Protein AF-A0A800DF82-F1 (afdb_monomer)

Sequence (241 aa):
MRGRLEKVRTWREGPALNLSDVDAVVFDVDGVLVCVELSFPLVVVEVVGEYMRRKGARIEGSPMTFEDFLAFKRVGGFNSDWDLSLAAVLFFLAKRGLYGDDLRAWREAPPSLEEFLQEVKEEGGGLEGATKVLRRRLGPDFAKVEREWDREGVIGLFKETYAGRFCERIYGFKGSRNDDGYISREKLLVDLSLLRGLKMPKGVVTGRTRGETEVCFELLGLNGLFPEWAVLTHDDGVRKP

Nearest PDB structures (foldseek):
  2fdr-assembly1_A  TM=5.012E-01  e=3.183E-03  Agrobacterium fabrum str. C58
  5cwf-assembly3_C  TM=2.472E-01  e=9.361E+00  synthetic construct
  8ufh-assembly1_G  TM=1.694E-01  e=7.676E+00  Acinetobacter baylyi ADP1

Secondary structure (DSSP, 8-state):
------------------GGG-S-EEE-TBTTTEE-TTSHHHHHHHHHHHHHHHTT---SS-S--HHHHHHHHHH---SSHHHHHHHHHHHHHHHHHHH-S-HHHHHHSSSPHHHHHHHHHHTTSHHHHHHHHHHHHHGGGHHHHHHH--HHHHHHHHHHHHHGGGHHHHHSS--S--S-TTGGG-EE-S-HHHHHH--S-EEEE-SS-HHHHHHHHHHHT-TTSS-GGGEE-GGGT----

Structure (mmCIF, N/CA/C/O backbone):
data_AF-A0A800DF82-F1
#
_entry.id   AF-A0A800DF82-F1
#
loop_
_atom_site.group_PDB
_atom_site.id
_atom_site.type_symbol
_atom_site.label_atom_id
_atom_site.label_alt_id
_atom_site.label_comp_id
_atom_site.label_asym_id
_atom_site.label_entity_id
_atom_site.label_seq_id
_atom_site.pdbx_PDB_ins_code
_atom_site.Cartn_x
_atom_site.Cartn_y
_atom_site.Cartn_z
_atom_site.occupancy
_atom_site.B_iso_or_equiv
_atom_site.auth_seq_id
_atom_site.auth_comp_id
_atom_site.auth_asym_id
_atom_site.auth_atom_id
_atom_site.pdbx_PDB_model_num
ATOM 1 N N . MET A 1 1 ? -3.027 -26.706 -1.301 1.00 32.31 1 MET A N 1
ATOM 2 C CA . MET A 1 1 ? -2.547 -26.880 0.088 1.00 32.31 1 MET A CA 1
ATOM 3 C C . MET A 1 1 ? -2.601 -25.526 0.780 1.00 32.31 1 MET A C 1
ATOM 5 O O . MET A 1 1 ? -1.892 -24.626 0.361 1.00 32.31 1 MET A O 1
ATOM 9 N N . ARG A 1 2 ? -3.502 -25.334 1.754 1.00 35.03 2 ARG A N 1
ATOM 10 C CA . ARG A 1 2 ? -3.570 -24.094 2.547 1.00 35.03 2 ARG A CA 1
ATOM 11 C C . ARG A 1 2 ? -2.484 -24.164 3.618 1.00 35.03 2 ARG A C 1
ATOM 13 O O . ARG A 1 2 ? -2.670 -24.857 4.615 1.00 35.03 2 ARG A O 1
ATOM 20 N N . GLY A 1 3 ? -1.352 -23.504 3.388 1.00 32.66 3 GLY A N 1
ATOM 21 C CA . GLY A 1 3 ? -0.360 -23.285 4.436 1.00 32.66 3 GLY A CA 1
ATOM 22 C C . GLY A 1 3 ? -0.996 -22.447 5.541 1.00 32.66 3 GLY A C 1
ATOM 23 O O . GLY A 1 3 ? -1.415 -21.318 5.298 1.00 32.66 3 GLY A O 1
ATOM 24 N N . ARG A 1 4 ? -1.130 -23.016 6.742 1.00 35.34 4 ARG A N 1
ATOM 25 C CA . ARG A 1 4 ? -1.374 -22.233 7.955 1.00 35.34 4 ARG A CA 1
ATOM 26 C C . ARG A 1 4 ? -0.136 -21.364 8.149 1.00 35.34 4 ARG A C 1
ATOM 28 O O . ARG A 1 4 ? 0.908 -21.883 8.523 1.00 35.34 4 ARG A O 1
ATOM 35 N N . LEU A 1 5 ? -0.254 -20.072 7.865 1.00 36.62 5 LEU A N 1
ATOM 36 C CA . LEU A 1 5 ? 0.689 -19.082 8.366 1.00 36.62 5 LEU A CA 1
ATOM 37 C C . LEU A 1 5 ? 0.603 -19.141 9.893 1.00 36.62 5 LEU A C 1
ATOM 39 O O . LEU A 1 5 ? -0.438 -18.835 10.481 1.00 36.62 5 LEU A O 1
ATOM 43 N N . GLU A 1 6 ? 1.656 -19.635 10.538 1.00 34.59 6 GLU A N 1
ATOM 44 C CA . GLU A 1 6 ? 1.793 -19.505 11.981 1.00 34.59 6 GLU A CA 1
ATOM 45 C C . GLU A 1 6 ? 1.816 -18.010 12.303 1.00 34.59 6 GLU A C 1
ATOM 47 O O . GLU A 1 6 ? 2.654 -17.268 11.793 1.00 34.59 6 GLU A O 1
ATOM 52 N N . LYS A 1 7 ? 0.852 -17.548 13.111 1.00 37.28 7 LYS A N 1
ATOM 53 C CA . LYS A 1 7 ? 0.855 -16.182 13.642 1.00 37.28 7 LYS A CA 1
ATOM 54 C C . LYS A 1 7 ? 2.180 -15.988 14.372 1.00 37.28 7 LYS A C 1
ATOM 56 O O . LYS A 1 7 ? 2.357 -16.553 15.451 1.00 37.28 7 LYS A O 1
ATOM 61 N N . VAL A 1 8 ? 3.084 -15.195 13.802 1.00 37.56 8 VAL A N 1
ATOM 62 C CA . VAL A 1 8 ? 4.270 -14.722 14.512 1.00 37.56 8 VAL A CA 1
ATOM 63 C C . VAL A 1 8 ? 3.759 -13.870 15.666 1.00 37.56 8 VAL A C 1
ATOM 65 O O . VAL A 1 8 ? 3.298 -12.746 15.498 1.00 37.56 8 VAL A O 1
ATOM 68 N N . ARG A 1 9 ? 3.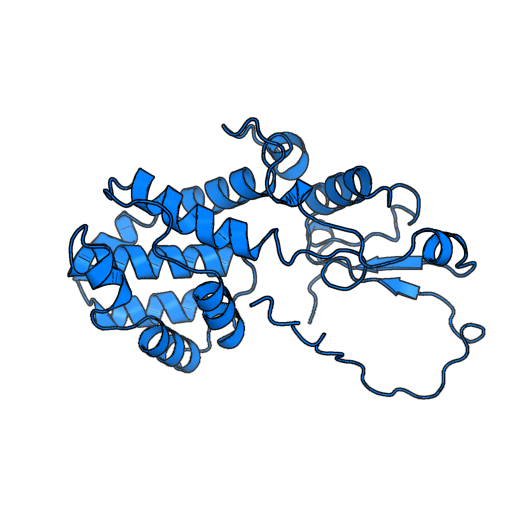744 -14.471 16.849 1.00 40.66 9 ARG A N 1
ATOM 69 C CA . ARG A 1 9 ? 3.352 -13.827 18.091 1.00 40.66 9 ARG A CA 1
ATOM 70 C C . ARG A 1 9 ? 4.560 -13.061 18.616 1.00 40.66 9 ARG A C 1
ATOM 72 O O . ARG A 1 9 ? 5.388 -13.626 19.320 1.00 40.66 9 ARG A O 1
ATOM 79 N N . THR A 1 10 ? 4.691 -11.790 18.250 1.00 40.44 10 THR A N 1
ATOM 80 C CA . THR A 1 10 ? 5.702 -10.904 18.837 1.00 40.44 10 THR A CA 1
ATOM 81 C C . THR A 1 10 ? 5.157 -10.297 20.127 1.00 40.44 10 THR A C 1
ATOM 83 O O . THR A 1 10 ? 4.733 -9.145 20.147 1.00 40.44 10 THR A O 1
ATOM 86 N N . TRP A 1 11 ? 5.143 -11.061 21.215 1.00 52.47 11 TRP A N 1
ATOM 87 C CA . TRP A 1 11 ? 5.033 -10.475 22.552 1.00 52.47 11 TRP A CA 1
ATOM 88 C C . TRP A 1 11 ? 6.389 -10.580 23.236 1.00 52.47 11 TRP A C 1
ATOM 90 O O . TRP A 1 11 ? 7.024 -11.632 23.205 1.00 52.47 11 TRP A O 1
ATOM 100 N N . ARG A 1 12 ? 6.832 -9.491 23.864 1.00 51.31 12 ARG A N 1
ATOM 101 C CA . ARG A 1 12 ? 7.834 -9.586 24.924 1.00 51.31 12 ARG A CA 1
ATOM 102 C C . ARG A 1 12 ? 7.080 -9.931 26.199 1.00 51.31 12 ARG A C 1
ATOM 104 O O . ARG A 1 12 ? 6.101 -9.256 26.511 1.00 51.31 12 ARG A O 1
ATOM 111 N N . GLU A 1 13 ? 7.514 -10.962 26.915 1.00 59.03 13 GLU A N 1
ATOM 112 C CA . GLU A 1 13 ? 7.052 -11.168 28.286 1.00 59.03 13 GLU A CA 1
ATOM 113 C C . GLU A 1 13 ? 7.495 -9.961 29.118 1.00 59.03 13 GLU A C 1
ATOM 115 O O . GLU A 1 13 ? 8.680 -9.751 29.378 1.00 59.03 13 GLU A O 1
ATOM 120 N N . GLY A 1 14 ? 6.528 -9.104 29.438 1.00 63.75 14 GLY A N 1
ATOM 121 C CA . GLY A 1 14 ? 6.664 -8.080 30.460 1.00 63.75 14 GLY A CA 1
ATOM 122 C C . GLY A 1 14 ? 6.364 -8.661 31.843 1.00 63.75 14 GLY A C 1
ATOM 123 O O . GLY A 1 14 ? 5.983 -9.830 31.955 1.00 63.75 14 GLY A O 1
ATOM 124 N N . PRO A 1 15 ? 6.505 -7.861 32.912 1.00 68.31 15 PRO A N 1
ATOM 125 C CA . PRO A 1 15 ? 6.028 -8.266 34.227 1.00 68.31 15 PRO A CA 1
ATOM 126 C C . PRO A 1 15 ? 4.543 -8.639 34.152 1.00 68.31 15 PRO A C 1
ATOM 128 O O . PRO A 1 15 ? 3.791 -8.067 33.359 1.00 68.31 15 PRO A O 1
ATOM 131 N N . ALA A 1 16 ? 4.119 -9.596 34.980 1.00 71.56 16 ALA A N 1
ATOM 132 C CA . ALA A 1 16 ? 2.706 -9.919 35.121 1.00 71.56 16 ALA A CA 1
ATOM 133 C C . ALA A 1 16 ? 1.951 -8.654 35.561 1.00 71.56 16 ALA A C 1
ATOM 135 O O . ALA A 1 16 ? 2.104 -8.195 36.690 1.00 71.56 16 ALA A O 1
ATOM 136 N N . LEU A 1 17 ? 1.182 -8.075 34.641 1.00 69.38 17 LEU A N 1
ATOM 137 C CA . LEU A 1 17 ? 0.335 -6.913 34.879 1.00 69.38 17 LEU A CA 1
ATOM 138 C C . LEU A 1 17 ? -1.087 -7.402 35.125 1.00 69.38 17 LEU A C 1
ATOM 140 O O . LEU A 1 17 ? -1.659 -8.096 34.280 1.00 69.38 17 LEU A O 1
ATOM 144 N N . ASN A 1 18 ? -1.679 -7.020 36.255 1.00 78.75 18 ASN A N 1
ATOM 145 C CA . ASN A 1 18 ? -3.125 -7.117 36.384 1.00 78.75 18 ASN A CA 1
ATOM 146 C C . ASN A 1 18 ? -3.745 -5.942 35.632 1.00 78.75 18 ASN A C 1
ATOM 148 O O . ASN A 1 18 ? -3.278 -4.812 35.733 1.00 78.75 18 ASN A O 1
ATOM 152 N N . LEU A 1 19 ? -4.845 -6.181 34.917 1.00 76.19 19 LEU A N 1
ATOM 153 C CA . LEU A 1 19 ? -5.590 -5.100 34.257 1.00 76.19 19 LEU A CA 1
ATOM 154 C C . LEU A 1 19 ? -6.121 -4.049 35.246 1.00 76.19 19 LEU A C 1
ATOM 156 O O . LEU A 1 19 ? -6.444 -2.944 34.827 1.00 76.19 19 LEU A O 1
ATOM 160 N N . SER A 1 20 ? -6.220 -4.383 36.538 1.00 80.88 20 SER A N 1
ATOM 161 C CA . SER A 1 20 ? -6.541 -3.431 37.608 1.00 80.88 20 SER A CA 1
ATOM 162 C C . SER A 1 20 ? -5.466 -2.370 37.822 1.00 80.88 20 SER A C 1
ATOM 164 O O . SER A 1 20 ? -5.779 -1.311 38.352 1.00 80.88 20 SER A O 1
ATOM 166 N N . ASP A 1 21 ? -4.228 -2.654 37.417 1.00 85.56 21 ASP A N 1
ATOM 167 C CA . ASP A 1 21 ? -3.057 -1.805 37.648 1.00 85.56 21 ASP A CA 1
ATOM 168 C C . ASP A 1 21 ? -2.764 -0.913 36.425 1.00 85.56 21 ASP A C 1
ATOM 170 O O . ASP A 1 21 ? -1.727 -0.259 36.352 1.00 85.56 21 ASP A O 1
ATOM 174 N N . VAL A 1 22 ? -3.660 -0.923 35.431 1.00 88.56 22 VAL A N 1
ATOM 175 C CA . VAL A 1 22 ? -3.519 -0.219 34.155 1.00 88.56 22 VAL A CA 1
ATOM 176 C C . VAL A 1 22 ? -4.518 0.932 34.088 1.00 88.56 22 VAL A C 1
ATOM 178 O O . VAL A 1 22 ? -5.729 0.711 34.048 1.00 88.56 22 VAL A O 1
ATOM 181 N N . ASP A 1 23 ? -4.008 2.160 33.998 1.00 92.06 23 ASP A N 1
ATOM 182 C CA . ASP A 1 23 ? -4.839 3.367 33.908 1.00 92.06 23 ASP A CA 1
ATOM 183 C C . ASP A 1 23 ? -5.550 3.506 32.554 1.00 92.06 23 ASP A C 1
ATOM 185 O O . ASP A 1 23 ? -6.656 4.040 32.477 1.00 92.06 23 ASP A O 1
ATOM 189 N N . ALA A 1 24 ? -4.919 3.046 31.470 1.00 92.19 24 ALA A N 1
ATOM 190 C CA . ALA A 1 24 ? -5.460 3.142 30.119 1.00 92.19 24 ALA A CA 1
ATOM 191 C C . ALA A 1 24 ? -4.873 2.085 29.176 1.00 92.19 24 ALA A C 1
ATOM 193 O O . ALA A 1 24 ? -3.741 1.634 29.347 1.00 92.19 24 ALA A O 1
ATOM 194 N N . VAL A 1 25 ? -5.629 1.735 28.133 1.00 92.62 25 VAL A N 1
ATOM 195 C CA . VAL A 1 25 ? -5.173 0.828 27.069 1.00 92.62 25 VAL A CA 1
ATOM 196 C C . VAL A 1 25 ? -5.155 1.567 25.735 1.00 92.62 25 VAL A C 1
ATOM 198 O O . VAL A 1 25 ? -6.167 2.113 25.299 1.00 92.62 25 VAL A O 1
ATOM 201 N N . VAL A 1 26 ? -4.009 1.561 25.061 1.00 94.12 26 VAL A N 1
ATOM 202 C CA . VAL A 1 26 ? -3.851 2.168 23.735 1.00 94.12 26 VAL A CA 1
ATOM 203 C C . VAL A 1 26 ? -3.643 1.068 22.706 1.00 94.12 26 VAL A C 1
ATOM 205 O O . VAL A 1 26 ? -2.789 0.200 22.882 1.00 94.12 26 VAL A O 1
ATOM 208 N N . PHE A 1 27 ? -4.433 1.104 21.639 1.00 94.69 27 PHE A N 1
ATOM 209 C CA . PHE A 1 27 ? -4.391 0.118 20.570 1.00 94.69 27 PHE A CA 1
ATOM 210 C C . PHE A 1 27 ? -3.715 0.685 19.326 1.00 94.69 27 PHE A C 1
ATOM 212 O O . PHE A 1 27 ? -3.951 1.829 18.939 1.00 94.69 27 PHE A O 1
ATOM 219 N N . ASP A 1 28 ? -2.933 -0.152 18.653 1.00 94.44 28 ASP A N 1
ATOM 220 C CA . ASP A 1 28 ? -2.715 0.029 17.222 1.00 94.44 28 ASP A CA 1
ATOM 221 C C . ASP A 1 28 ? -3.953 -0.458 16.443 1.00 94.44 28 ASP A C 1
ATOM 223 O O . ASP A 1 28 ? -4.736 -1.261 16.947 1.00 94.44 28 ASP A O 1
ATOM 227 N N . VAL A 1 29 ? -4.141 -0.001 15.208 1.00 93.69 29 VAL A N 1
ATOM 228 C CA . VAL A 1 29 ? -5.174 -0.494 14.292 1.00 93.69 29 VAL A CA 1
ATOM 229 C C . VAL A 1 29 ? -4.665 -1.715 13.535 1.00 93.69 29 VAL A C 1
ATOM 231 O O . VAL A 1 29 ? -5.198 -2.812 13.708 1.00 93.69 29 VAL A O 1
ATOM 234 N N . ASP A 1 30 ? -3.625 -1.552 12.722 1.00 91.75 30 ASP A N 1
ATOM 235 C CA . ASP A 1 30 ? -3.201 -2.571 11.762 1.00 91.75 30 ASP A CA 1
ATOM 236 C C . ASP A 1 30 ? -2.442 -3.709 12.450 1.00 91.75 30 ASP A C 1
ATOM 238 O O . ASP A 1 30 ? -1.465 -3.496 13.158 1.00 91.75 30 ASP A O 1
ATOM 242 N N . GLY A 1 31 ? -2.907 -4.945 12.267 1.00 89.56 31 GLY A N 1
ATOM 243 C CA . GLY A 1 31 ? -2.342 -6.131 12.917 1.00 89.56 31 GLY A CA 1
ATOM 244 C C . GLY A 1 31 ? -2.745 -6.311 14.387 1.00 89.56 31 GLY A C 1
ATOM 245 O O . GLY A 1 31 ? -2.452 -7.361 14.961 1.00 89.56 31 GLY A O 1
ATOM 246 N N . VAL A 1 32 ? -3.460 -5.345 14.978 1.00 93.94 32 VAL A N 1
ATOM 247 C CA . VAL A 1 32 ? -3.976 -5.411 16.357 1.00 93.94 32 VAL A CA 1
ATOM 248 C C . VAL A 1 32 ? -5.502 -5.433 16.369 1.00 93.94 32 VAL A C 1
ATOM 250 O O . VAL A 1 32 ? -6.083 -6.466 16.693 1.00 93.94 32 VAL A O 1
ATOM 253 N N . LEU A 1 33 ? -6.166 -4.336 15.988 1.00 95.31 33 LEU A N 1
ATOM 254 C CA . LEU A 1 33 ? -7.630 -4.282 15.879 1.00 95.31 33 LEU A CA 1
A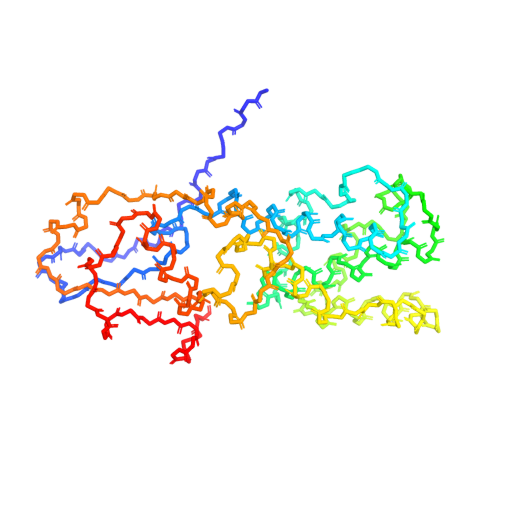TOM 255 C C . LEU A 1 33 ? -8.122 -4.853 14.544 1.00 95.31 33 LEU A C 1
ATOM 257 O O . LEU A 1 33 ? -9.172 -5.499 14.492 1.00 95.31 33 LEU A O 1
ATOM 261 N N . VAL A 1 34 ? -7.358 -4.628 13.474 1.00 96.12 34 VAL A N 1
ATOM 262 C CA . VAL A 1 34 ? -7.764 -4.851 12.086 1.00 96.12 34 VAL A CA 1
ATOM 263 C C . VAL A 1 34 ? -6.727 -5.688 11.343 1.00 96.12 34 VAL A C 1
ATOM 265 O O . VAL A 1 34 ? -5.530 -5.416 11.358 1.00 96.12 34 VAL A O 1
ATOM 268 N N . CYS A 1 35 ? -7.199 -6.725 10.660 1.00 94.69 35 CYS A N 1
ATOM 269 C CA . CYS A 1 35 ? -6.426 -7.534 9.736 1.00 94.69 35 CYS A CA 1
ATOM 270 C C . CYS A 1 35 ? -6.404 -6.863 8.364 1.00 94.69 35 CYS A C 1
ATOM 272 O O . CYS A 1 35 ? -7.454 -6.689 7.741 1.00 94.69 35 CYS A O 1
ATOM 274 N N . VAL A 1 36 ? -5.198 -6.559 7.883 1.00 93.19 36 VAL A N 1
ATOM 275 C CA . VAL A 1 36 ? -4.948 -5.898 6.591 1.00 93.19 36 VAL A CA 1
ATOM 276 C C . VAL A 1 36 ? -4.246 -6.799 5.569 1.00 93.19 36 VAL A C 1
ATOM 278 O O . VAL A 1 36 ? -3.853 -6.335 4.503 1.00 93.19 36 VAL A O 1
ATOM 281 N N . GLU A 1 37 ? -4.101 -8.098 5.858 1.00 89.75 37 GLU A N 1
ATOM 282 C CA . GLU A 1 37 ? -3.350 -9.054 5.021 1.00 89.75 37 GLU A CA 1
ATOM 283 C C . GLU A 1 37 ? -3.862 -9.129 3.573 1.00 89.75 37 GLU A C 1
ATOM 285 O O . GLU A 1 37 ? -3.084 -9.334 2.645 1.00 89.75 37 GLU A O 1
ATOM 290 N N . LEU A 1 38 ? -5.170 -8.935 3.372 1.00 90.31 38 LEU A N 1
ATOM 291 C CA . LEU A 1 38 ? -5.822 -8.941 2.057 1.00 90.31 38 LEU A CA 1
ATOM 292 C C . LEU A 1 38 ? -6.177 -7.530 1.558 1.00 90.31 38 LEU A C 1
ATOM 294 O O . LEU A 1 38 ? -7.037 -7.394 0.687 1.00 90.31 38 LEU A O 1
ATOM 298 N N . SER A 1 39 ? -5.536 -6.501 2.121 1.00 94.00 39 SER A N 1
ATOM 299 C CA . SER A 1 39 ? -5.707 -5.090 1.766 1.00 94.00 39 SER A CA 1
ATOM 300 C C . SER A 1 39 ? -4.414 -4.546 1.144 1.00 94.00 39 SER A C 1
ATOM 302 O O . SER A 1 39 ? -4.115 -4.888 -0.002 1.00 94.00 39 SER A O 1
ATOM 304 N N . PHE A 1 40 ? -3.603 -3.783 1.888 1.00 91.62 40 PHE A N 1
ATOM 305 C CA . PHE A 1 40 ? -2.394 -3.110 1.390 1.00 91.62 40 PHE A CA 1
ATOM 306 C C . PHE A 1 40 ? -1.471 -3.958 0.497 1.00 91.62 40 PHE A C 1
ATOM 308 O O . PHE A 1 40 ? -1.112 -3.467 -0.574 1.00 91.62 40 PHE A O 1
ATOM 315 N N . PRO A 1 41 ? -1.121 -5.220 0.830 1.00 93.88 41 PRO A N 1
ATOM 316 C CA . PRO A 1 41 ? -0.245 -6.017 -0.033 1.00 93.88 41 PRO A CA 1
ATOM 317 C C . PRO A 1 41 ? -0.806 -6.195 -1.447 1.00 93.88 41 PRO A C 1
ATOM 319 O O . PRO A 1 41 ? -0.082 -6.110 -2.437 1.00 93.88 41 PRO A O 1
ATOM 322 N N . LEU A 1 42 ? -2.118 -6.414 -1.547 1.00 96.62 42 LEU A N 1
ATOM 323 C CA . LEU A 1 42 ? -2.791 -6.616 -2.823 1.00 96.62 42 LEU A CA 1
ATOM 324 C C . LEU A 1 42 ? -3.008 -5.298 -3.570 1.00 96.62 42 LEU A C 1
ATOM 326 O O . LEU A 1 42 ? -2.962 -5.302 -4.798 1.00 96.62 42 LEU A O 1
ATOM 330 N N . VAL A 1 43 ? -3.161 -4.177 -2.854 1.00 97.69 43 VAL A N 1
ATOM 331 C CA . VAL A 1 43 ? -3.147 -2.841 -3.468 1.00 97.69 43 VAL A CA 1
ATOM 332 C C . VAL A 1 43 ? -1.830 -2.615 -4.193 1.00 97.69 43 VAL A C 1
ATOM 334 O O . VAL A 1 43 ? -1.855 -2.274 -5.368 1.00 97.69 43 VAL A O 1
ATOM 337 N N . VAL A 1 44 ? -0.685 -2.850 -3.542 1.00 97.62 44 VAL A N 1
ATOM 338 C CA . VAL A 1 44 ? 0.633 -2.675 -4.176 1.00 97.62 44 VAL A CA 1
ATOM 339 C C . VAL A 1 44 ? 0.745 -3.534 -5.437 1.00 97.62 44 VAL A C 1
ATOM 341 O O . VAL A 1 44 ? 1.120 -3.038 -6.499 1.00 97.62 44 VAL A O 1
ATOM 344 N N . VAL A 1 45 ? 0.385 -4.817 -5.335 1.00 97.94 45 VAL A N 1
ATOM 345 C CA . VAL A 1 45 ? 0.432 -5.751 -6.466 1.00 97.94 45 VAL A CA 1
ATOM 346 C C . VAL A 1 45 ? -0.437 -5.255 -7.624 1.00 97.94 45 VAL A C 1
ATOM 348 O O . VAL A 1 45 ? 0.023 -5.234 -8.767 1.00 97.94 45 VAL A O 1
ATOM 351 N N . GLU A 1 46 ? -1.669 -4.823 -7.354 1.00 97.75 46 GLU A N 1
ATOM 352 C CA . GLU A 1 46 ? -2.580 -4.312 -8.383 1.00 97.75 46 GLU A CA 1
ATOM 353 C C . GLU A 1 46 ? -2.082 -2.995 -8.989 1.00 97.75 46 GLU A C 1
ATOM 355 O O . GLU A 1 46 ? -2.078 -2.859 -10.212 1.00 97.75 46 GLU A O 1
ATOM 360 N N . VAL A 1 47 ? -1.586 -2.072 -8.159 1.00 98.19 47 VAL A N 1
ATOM 361 C CA . VAL A 1 47 ? -1.016 -0.782 -8.574 1.00 98.19 47 VAL A CA 1
ATOM 362 C C . VAL A 1 47 ? 0.134 -0.985 -9.547 1.00 98.19 47 VAL A C 1
ATOM 364 O O . VAL A 1 47 ? 0.158 -0.330 -10.585 1.00 98.19 47 VAL A O 1
ATOM 367 N N . VAL A 1 48 ? 1.060 -1.908 -9.269 1.00 98.19 48 VAL A N 1
ATOM 368 C 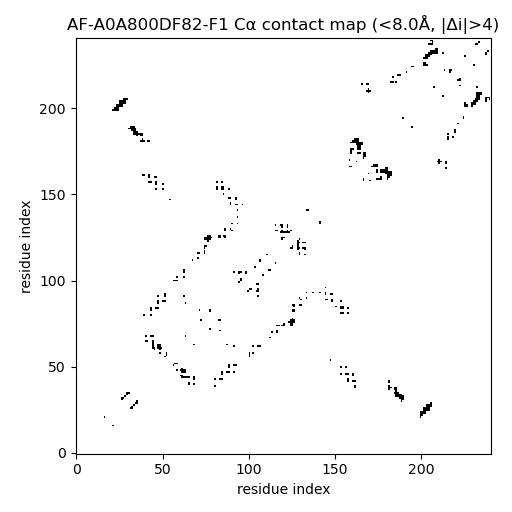CA . VAL A 1 48 ? 2.172 -2.190 -10.186 1.00 98.19 48 VAL A CA 1
ATOM 369 C C . VAL A 1 48 ? 1.648 -2.680 -11.535 1.00 98.19 48 VAL A C 1
ATOM 371 O O . VAL A 1 48 ? 2.021 -2.134 -12.571 1.00 98.19 48 VAL A O 1
ATOM 374 N N . GLY A 1 49 ? 0.752 -3.669 -11.549 1.00 97.31 49 GLY A N 1
ATOM 375 C CA . GLY A 1 49 ? 0.199 -4.200 -12.799 1.00 97.31 49 GLY A CA 1
ATOM 376 C C . GLY A 1 49 ? -0.570 -3.148 -13.603 1.00 97.31 49 GLY A C 1
ATOM 377 O O . GLY A 1 49 ? -0.356 -2.989 -14.806 1.00 97.31 49 GLY A O 1
ATOM 378 N N . GLU A 1 50 ? -1.445 -2.395 -12.937 1.00 97.25 50 GLU A N 1
ATOM 379 C CA . GLU A 1 50 ? -2.242 -1.322 -13.537 1.00 97.25 50 GLU A CA 1
ATOM 380 C C . GLU A 1 50 ? -1.370 -0.186 -14.063 1.00 97.25 50 GLU A C 1
ATOM 382 O O . GLU A 1 50 ? -1.564 0.257 -15.195 1.00 97.25 50 GLU A O 1
ATOM 387 N N . TYR A 1 51 ? -0.359 0.237 -13.308 1.00 98.06 51 TYR A N 1
ATOM 388 C CA . TYR A 1 51 ? 0.552 1.283 -13.748 1.00 98.06 51 TYR A CA 1
ATOM 389 C C . TYR A 1 51 ? 1.326 0.874 -15.004 1.00 98.06 51 TYR A C 1
ATOM 391 O O . TYR A 1 51 ? 1.379 1.637 -15.971 1.00 98.06 51 TYR A O 1
ATOM 399 N N . MET A 1 52 ? 1.870 -0.348 -15.040 1.00 97.44 52 MET A N 1
ATOM 400 C CA . MET A 1 52 ? 2.587 -0.847 -16.219 1.00 97.44 52 MET A CA 1
ATOM 401 C C . MET A 1 52 ? 1.674 -0.879 -17.453 1.00 97.44 52 MET A C 1
ATOM 403 O O . MET A 1 52 ? 2.078 -0.440 -18.533 1.00 97.44 52 MET A O 1
ATOM 407 N N . ARG A 1 53 ? 0.413 -1.305 -17.294 1.00 96.12 53 ARG A N 1
ATOM 408 C CA . ARG A 1 53 ? -0.591 -1.275 -18.372 1.00 96.12 53 ARG A CA 1
ATOM 409 C C . ARG A 1 53 ? -0.922 0.150 -18.826 1.00 96.12 53 ARG A C 1
ATOM 411 O O . ARG A 1 53 ? -0.983 0.391 -20.029 1.00 96.12 53 ARG A O 1
ATOM 418 N N . ARG A 1 54 ? -1.044 1.119 -17.909 1.00 95.94 54 ARG A N 1
ATOM 419 C CA . ARG A 1 54 ? -1.223 2.549 -18.249 1.00 95.94 54 ARG A CA 1
ATOM 420 C C . ARG A 1 54 ? -0.035 3.131 -19.017 1.00 95.94 54 ARG A C 1
ATOM 422 O O . ARG A 1 54 ? -0.218 4.045 -19.814 1.00 95.94 54 ARG A O 1
ATOM 429 N N . LYS A 1 55 ? 1.170 2.581 -18.836 1.00 95.06 55 LYS A N 1
ATOM 430 C CA . LYS A 1 55 ? 2.360 2.912 -19.641 1.00 95.06 55 LYS A CA 1
ATOM 431 C C . LYS A 1 55 ? 2.442 2.123 -20.957 1.00 95.06 55 LYS A C 1
ATOM 433 O O . LYS A 1 55 ? 3.415 2.257 -21.698 1.00 95.06 55 LYS A O 1
ATOM 438 N N . GLY A 1 56 ? 1.421 1.333 -21.282 1.00 93.69 56 GLY A N 1
ATOM 439 C CA . GLY A 1 56 ? 1.278 0.622 -22.551 1.00 93.69 56 GLY A CA 1
ATOM 440 C C . GLY A 1 56 ? 1.806 -0.812 -22.553 1.00 93.69 56 GLY A C 1
ATOM 441 O O . GLY A 1 56 ? 1.845 -1.416 -23.622 1.00 93.69 56 GLY A O 1
ATOM 442 N N . ALA A 1 57 ? 2.209 -1.361 -21.402 1.00 92.94 57 ALA A N 1
ATOM 443 C CA . ALA A 1 57 ? 2.661 -2.746 -21.334 1.00 92.94 57 ALA A CA 1
ATOM 444 C C . ALA A 1 57 ? 1.512 -3.721 -21.628 1.00 92.94 57 ALA A C 1
ATOM 446 O O . ALA A 1 57 ? 0.429 -3.627 -21.044 1.00 92.94 57 ALA A O 1
ATOM 447 N N . ARG A 1 58 ? 1.765 -4.696 -22.503 1.00 89.94 58 ARG A N 1
ATOM 448 C CA . ARG A 1 58 ? 0.798 -5.737 -22.885 1.00 89.94 58 ARG A CA 1
ATOM 449 C C . ARG A 1 58 ? 0.951 -6.977 -22.009 1.00 89.94 58 ARG A C 1
ATOM 451 O O . ARG A 1 58 ? 1.405 -8.018 -22.470 1.00 89.94 58 ARG A O 1
ATOM 458 N N . ILE A 1 59 ? 0.594 -6.842 -20.738 1.00 89.06 59 ILE A N 1
ATOM 459 C CA . ILE A 1 59 ? 0.694 -7.919 -19.748 1.00 89.06 59 ILE A CA 1
ATOM 460 C C . ILE A 1 59 ? -0.680 -8.310 -19.207 1.00 89.06 59 ILE A C 1
ATOM 462 O O . ILE A 1 59 ? -1.566 -7.466 -19.058 1.00 89.06 59 ILE A O 1
ATOM 466 N N . GLU A 1 60 ? -0.832 -9.586 -18.866 1.00 85.75 60 GLU A N 1
ATOM 467 C CA . GLU A 1 60 ? -1.958 -10.070 -18.071 1.00 85.75 60 GLU A CA 1
ATOM 468 C C . GLU A 1 60 ? -1.582 -10.057 -16.584 1.00 85.75 60 GLU A C 1
ATOM 470 O O . GLU A 1 60 ? -0.538 -10.573 -16.182 1.00 85.75 60 GLU A O 1
ATOM 475 N N . GLY A 1 61 ? -2.438 -9.461 -15.752 1.00 87.12 61 GLY A N 1
ATOM 476 C CA . GLY A 1 61 ? -2.220 -9.376 -14.308 1.00 87.12 61 GLY A CA 1
ATOM 477 C C . GLY A 1 61 ? -1.124 -8.385 -13.902 1.00 87.12 61 GLY A C 1
ATOM 478 O O . GLY A 1 61 ? -1.018 -7.291 -14.460 1.00 87.12 61 GLY A O 1
ATOM 479 N N . SER A 1 62 ? -0.353 -8.753 -12.876 1.00 93.94 62 SER A N 1
ATOM 480 C CA . SER A 1 62 ? 0.733 -7.943 -12.319 1.00 93.94 62 SER A CA 1
ATOM 481 C C . SER A 1 62 ? 2.075 -8.664 -12.441 1.00 93.94 62 SER A C 1
ATOM 483 O O . SER A 1 62 ? 2.138 -9.882 -12.225 1.00 93.94 62 SER A O 1
ATOM 485 N N . PRO A 1 63 ? 3.166 -7.947 -12.768 1.00 94.88 63 PRO A N 1
ATOM 486 C CA . PRO A 1 63 ? 4.491 -8.544 -12.761 1.00 94.88 63 PRO A CA 1
ATOM 487 C C . PRO A 1 63 ? 4.986 -8.828 -11.341 1.00 94.88 63 PRO A C 1
ATOM 489 O O . PRO A 1 63 ? 5.784 -9.747 -11.177 1.00 94.88 63 PRO A O 1
ATOM 492 N N . MET A 1 64 ? 4.446 -8.111 -10.351 1.00 94.75 64 MET A N 1
ATOM 493 C CA . MET A 1 64 ? 4.709 -8.283 -8.928 1.00 94.75 64 MET A CA 1
ATOM 494 C C . MET A 1 64 ? 3.778 -9.333 -8.314 1.00 94.75 64 MET A C 1
ATOM 496 O O . MET A 1 64 ? 2.592 -9.381 -8.646 1.00 94.75 64 MET A O 1
ATOM 500 N N . THR A 1 65 ? 4.288 -10.136 -7.383 1.00 95.12 65 THR A N 1
ATOM 501 C CA . THR A 1 65 ? 3.488 -11.068 -6.574 1.00 95.12 65 THR A CA 1
ATOM 502 C C . THR A 1 65 ? 3.372 -10.630 -5.111 1.00 95.12 65 THR A C 1
ATOM 504 O O . THR A 1 65 ? 3.965 -9.645 -4.666 1.00 95.12 65 THR A O 1
ATOM 507 N N . PHE A 1 66 ? 2.588 -11.375 -4.328 1.00 94.25 66 PHE A N 1
ATOM 508 C CA . PHE A 1 66 ? 2.509 -11.173 -2.882 1.00 94.25 66 PHE A CA 1
ATOM 509 C C . PHE A 1 66 ? 3.845 -11.498 -2.189 1.00 94.25 66 PHE A C 1
ATOM 511 O O . PHE A 1 66 ? 4.252 -10.811 -1.255 1.00 94.25 66 PHE A O 1
ATOM 518 N N . GLU A 1 67 ? 4.563 -12.518 -2.657 1.00 95.00 67 GLU A N 1
ATOM 519 C CA . GLU A 1 67 ? 5.893 -12.876 -2.159 1.00 95.00 67 GLU A CA 1
ATOM 520 C C . GLU A 1 67 ? 6.914 -11.764 -2.419 1.00 95.00 67 GLU A C 1
ATOM 522 O O . GLU A 1 67 ? 7.728 -11.473 -1.538 1.00 95.00 67 GLU A O 1
ATOM 527 N N . ASP A 1 68 ? 6.823 -11.101 -3.575 1.00 95.81 68 ASP A N 1
ATOM 528 C CA . ASP A 1 68 ? 7.641 -9.931 -3.899 1.00 95.81 68 ASP A CA 1
ATOM 529 C C . ASP A 1 68 ? 7.370 -8.791 -2.911 1.00 95.81 68 ASP A C 1
ATOM 531 O O . ASP A 1 68 ? 8.307 -8.215 -2.358 1.00 95.81 68 ASP A O 1
ATOM 535 N N . PHE A 1 69 ? 6.097 -8.504 -2.608 1.00 95.81 69 PHE A N 1
ATOM 536 C CA . PHE A 1 69 ? 5.730 -7.521 -1.580 1.00 95.81 69 PHE A CA 1
ATOM 537 C C . PHE A 1 69 ? 6.379 -7.842 -0.226 1.00 95.81 69 PHE A C 1
ATOM 539 O O . PHE A 1 69 ? 6.980 -6.967 0.406 1.00 95.81 69 PHE A O 1
ATOM 546 N N . LEU A 1 70 ? 6.315 -9.103 0.210 1.00 94.62 70 LEU A N 1
ATOM 547 C CA . LEU A 1 70 ? 6.972 -9.527 1.446 1.00 94.62 70 LEU A CA 1
ATOM 548 C C . LEU A 1 70 ? 8.496 -9.363 1.370 1.00 94.62 70 LEU A C 1
ATOM 550 O O . LEU A 1 70 ? 9.119 -9.021 2.375 1.00 94.62 70 LEU A O 1
ATOM 554 N N . ALA A 1 71 ? 9.107 -9.578 0.203 1.00 96.12 71 ALA A N 1
ATOM 555 C CA . ALA A 1 71 ? 10.535 -9.358 0.004 1.00 96.12 71 ALA A CA 1
ATOM 556 C C . ALA A 1 71 ? 10.916 -7.880 0.187 1.00 96.12 71 ALA A C 1
ATOM 558 O O . ALA A 1 71 ? 11.856 -7.594 0.929 1.00 96.12 71 ALA A O 1
ATOM 559 N N . PHE A 1 72 ? 10.144 -6.944 -0.378 1.00 96.19 72 PHE A N 1
ATOM 560 C CA . PHE A 1 72 ? 10.325 -5.508 -0.128 1.00 96.19 72 PHE A CA 1
ATOM 561 C C . PHE A 1 72 ? 10.214 -5.170 1.368 1.00 96.19 72 PHE A C 1
ATOM 563 O O . PHE A 1 72 ? 11.068 -4.469 1.914 1.00 96.19 72 PHE A O 1
ATOM 570 N N . LYS A 1 73 ? 9.206 -5.713 2.066 1.00 93.25 73 LYS A N 1
ATOM 571 C CA . LYS A 1 73 ? 9.038 -5.499 3.515 1.00 93.25 73 LYS A CA 1
ATOM 572 C C . LYS A 1 73 ? 10.222 -6.018 4.337 1.00 93.25 73 LYS A C 1
ATOM 574 O O . LYS A 1 73 ? 10.581 -5.383 5.323 1.00 93.25 73 LYS A O 1
ATOM 579 N N . ARG A 1 74 ? 10.855 -7.128 3.931 1.00 94.25 74 ARG A N 1
ATOM 580 C CA . ARG A 1 74 ? 12.043 -7.683 4.612 1.00 94.25 74 ARG A CA 1
ATOM 581 C C . ARG A 1 74 ? 13.291 -6.811 4.479 1.00 94.25 74 ARG A C 1
ATOM 583 O O . ARG A 1 74 ? 14.130 -6.847 5.375 1.00 94.25 74 ARG A O 1
ATOM 590 N N . VAL A 1 75 ? 13.433 -6.059 3.386 1.00 93.19 75 VAL A N 1
ATOM 591 C CA . VAL A 1 75 ? 14.542 -5.101 3.225 1.00 93.19 75 VAL A CA 1
ATOM 592 C C . VAL A 1 75 ? 14.408 -3.940 4.209 1.00 93.19 75 VAL A C 1
ATOM 594 O O . VAL A 1 75 ? 15.408 -3.506 4.777 1.00 93.19 75 VAL A O 1
ATOM 597 N N . GLY A 1 76 ? 13.178 -3.481 4.451 1.00 88.38 76 GLY A N 1
ATOM 598 C CA . GLY A 1 76 ? 12.907 -2.337 5.318 1.00 88.38 76 GLY A CA 1
ATOM 599 C C . GLY A 1 76 ? 13.287 -0.994 4.679 1.00 88.38 76 GLY A C 1
ATOM 600 O O . GLY A 1 76 ? 13.621 -0.908 3.497 1.00 88.38 76 GLY A O 1
ATOM 601 N N . GLY A 1 77 ? 13.168 0.085 5.454 1.00 90.75 77 GLY A N 1
ATOM 602 C CA . GLY A 1 77 ? 13.449 1.458 5.003 1.00 90.75 77 GLY A CA 1
ATOM 603 C C . GLY A 1 77 ? 12.344 2.108 4.156 1.00 90.75 77 GLY A C 1
ATOM 604 O O . GLY A 1 77 ? 12.460 3.273 3.788 1.00 90.75 77 GLY A O 1
ATOM 605 N N . PHE A 1 78 ? 11.262 1.389 3.847 1.00 90.25 78 PHE A N 1
ATOM 606 C CA . PHE A 1 78 ? 10.063 1.961 3.227 1.00 90.25 78 PHE A CA 1
ATOM 607 C C . PHE A 1 78 ? 9.168 2.548 4.319 1.00 90.25 78 PHE A C 1
ATOM 609 O O . PHE A 1 78 ? 8.603 1.792 5.110 1.00 90.25 78 PHE A O 1
ATOM 616 N N . ASN A 1 79 ? 9.030 3.878 4.363 1.00 83.38 79 ASN A N 1
ATOM 617 C CA . ASN A 1 79 ? 8.250 4.547 5.412 1.00 83.38 79 ASN A CA 1
ATOM 618 C C . ASN A 1 79 ? 6.745 4.298 5.262 1.00 83.38 79 ASN A C 1
ATOM 620 O O . ASN A 1 79 ? 5.989 4.432 6.221 1.00 83.38 79 ASN A O 1
ATOM 624 N N . SER A 1 80 ? 6.303 3.956 4.052 1.00 88.31 80 SER A N 1
ATOM 625 C CA . SER A 1 80 ? 4.908 3.686 3.724 1.00 88.31 80 SER A CA 1
ATOM 626 C C . SER A 1 80 ? 4.790 2.647 2.610 1.00 88.31 80 SER A C 1
ATOM 628 O O . SER A 1 80 ? 5.741 2.376 1.871 1.00 88.31 80 SER A O 1
ATOM 630 N N . ASP A 1 81 ? 3.591 2.090 2.436 1.00 91.50 81 ASP A N 1
ATOM 631 C CA . ASP A 1 81 ? 3.283 1.271 1.260 1.00 91.50 81 ASP A CA 1
ATOM 632 C C . ASP A 1 81 ? 3.238 2.095 -0.040 1.00 91.50 81 ASP A C 1
ATOM 634 O O . ASP A 1 81 ? 3.358 1.529 -1.129 1.00 91.50 81 ASP A O 1
ATOM 638 N N . TRP A 1 82 ? 3.164 3.431 0.050 1.00 94.12 82 TRP A N 1
ATOM 639 C CA . TRP A 1 82 ? 3.358 4.322 -1.097 1.00 94.12 82 TRP A CA 1
ATOM 640 C C . TRP A 1 82 ? 4.814 4.295 -1.569 1.00 94.12 82 TRP A C 1
ATOM 642 O O . TRP A 1 82 ? 5.054 4.091 -2.757 1.00 94.12 82 TRP A O 1
ATOM 652 N N . ASP A 1 83 ? 5.782 4.408 -0.652 1.00 95.56 83 ASP A N 1
ATOM 653 C CA . ASP A 1 83 ? 7.217 4.309 -0.970 1.00 95.56 83 ASP A CA 1
ATOM 654 C C . ASP A 1 83 ? 7.557 2.954 -1.597 1.00 95.56 83 ASP A C 1
ATOM 656 O O . ASP A 1 83 ? 8.314 2.873 -2.567 1.00 95.56 83 ASP A O 1
ATOM 660 N N . LEU A 1 84 ? 6.970 1.884 -1.056 1.00 97.12 84 LEU A N 1
ATOM 661 C CA . LEU A 1 84 ? 7.139 0.532 -1.578 1.00 97.12 84 LEU A CA 1
ATOM 662 C C . LEU A 1 84 ? 6.552 0.413 -2.991 1.00 97.12 84 LEU A C 1
ATOM 664 O O . LEU A 1 84 ? 7.230 -0.080 -3.891 1.00 97.12 84 LEU A O 1
ATOM 668 N N . SER A 1 85 ? 5.336 0.923 -3.217 1.00 98.19 85 SER A N 1
ATOM 669 C CA . SER A 1 85 ? 4.703 0.946 -4.546 1.00 98.19 85 SER A CA 1
ATOM 670 C C . SER A 1 85 ? 5.539 1.720 -5.560 1.00 98.19 85 SER A C 1
ATOM 672 O O . SER A 1 85 ? 5.741 1.264 -6.684 1.00 98.19 85 SER A O 1
ATOM 674 N N . LEU A 1 86 ? 6.073 2.871 -5.153 1.00 98.62 86 LEU A N 1
ATOM 675 C CA . LEU A 1 86 ? 6.956 3.697 -5.965 1.00 98.62 86 LEU A CA 1
ATOM 676 C C . LEU A 1 86 ? 8.225 2.939 -6.371 1.00 98.62 86 LEU A C 1
ATOM 678 O O . LEU A 1 86 ? 8.579 2.949 -7.550 1.00 98.62 86 LEU A O 1
ATOM 682 N N . ALA A 1 87 ? 8.877 2.252 -5.431 1.00 98.44 87 ALA A N 1
ATOM 683 C CA . ALA A 1 87 ? 10.083 1.474 -5.704 1.00 98.44 87 ALA A CA 1
ATOM 684 C C . ALA A 1 87 ? 9.809 0.239 -6.572 1.00 98.44 87 ALA A C 1
ATOM 686 O O . ALA A 1 87 ? 10.581 -0.046 -7.487 1.00 98.44 87 ALA A O 1
ATOM 687 N N . ALA A 1 88 ? 8.704 -0.468 -6.327 1.00 98.38 88 ALA A N 1
ATOM 688 C CA . ALA A 1 88 ? 8.298 -1.612 -7.134 1.00 98.38 88 ALA A CA 1
ATOM 689 C C . ALA A 1 88 ? 7.982 -1.197 -8.579 1.00 98.38 88 ALA A C 1
ATOM 691 O O . ALA A 1 88 ? 8.494 -1.806 -9.519 1.00 98.38 88 ALA A O 1
ATOM 692 N N . VAL A 1 89 ? 7.217 -0.116 -8.777 1.00 98.62 89 VAL A N 1
ATOM 693 C CA . VAL A 1 89 ? 6.969 0.447 -10.114 1.00 98.62 89 VAL A CA 1
ATOM 694 C C . VAL A 1 89 ? 8.281 0.848 -10.786 1.00 98.62 89 VAL A C 1
ATOM 696 O O . VAL A 1 89 ? 8.494 0.496 -11.943 1.00 98.62 89 VAL A O 1
ATOM 699 N N . LEU A 1 90 ? 9.180 1.536 -10.075 1.00 98.56 90 LEU A N 1
ATOM 700 C CA . LEU A 1 90 ? 10.474 1.938 -10.626 1.00 98.56 90 LEU A CA 1
ATOM 701 C C . LEU A 1 90 ? 11.297 0.725 -11.091 1.00 98.56 90 LEU A C 1
ATOM 703 O O . LEU A 1 90 ? 11.864 0.750 -12.185 1.00 98.56 90 LEU A O 1
ATOM 707 N N . PHE A 1 91 ? 11.326 -0.345 -10.293 1.00 98.44 91 PHE A N 1
ATOM 708 C CA . PHE A 1 91 ? 11.987 -1.595 -10.656 1.00 98.44 91 PHE A CA 1
ATOM 709 C C . PHE A 1 91 ? 11.401 -2.186 -11.944 1.00 98.44 91 PHE A C 1
ATOM 711 O O . PHE A 1 91 ? 12.148 -2.453 -12.883 1.00 98.44 91 PHE A O 1
ATOM 718 N N . PHE A 1 92 ? 10.077 -2.322 -12.053 1.00 98.00 92 PHE A N 1
ATOM 719 C CA . PHE A 1 92 ? 9.464 -2.900 -13.254 1.00 98.00 92 PHE A CA 1
ATOM 720 C C . PHE A 1 92 ? 9.534 -1.989 -14.488 1.00 98.00 92 PHE A C 1
ATOM 722 O O . PHE A 1 92 ? 9.669 -2.502 -15.599 1.00 98.00 92 PHE A O 1
ATOM 729 N N . LEU A 1 93 ? 9.547 -0.661 -14.330 1.00 97.69 93 LEU A N 1
ATOM 730 C CA . LEU A 1 93 ? 9.867 0.259 -15.428 1.00 97.69 93 LEU A CA 1
ATOM 731 C C . LEU A 1 93 ? 11.305 0.059 -15.925 1.00 97.69 93 LEU A C 1
ATOM 733 O O . LEU A 1 93 ? 11.536 0.030 -17.132 1.00 97.69 93 LEU A O 1
ATOM 737 N N . ALA A 1 94 ? 12.269 -0.140 -15.021 1.00 97.62 94 ALA A N 1
ATOM 738 C CA . ALA A 1 94 ? 13.641 -0.467 -15.398 1.00 97.62 94 ALA A CA 1
ATOM 739 C C . ALA A 1 94 ? 13.725 -1.811 -16.141 1.00 97.62 94 ALA A C 1
ATOM 741 O O . ALA A 1 94 ? 14.369 -1.894 -17.187 1.00 97.62 94 ALA A O 1
ATOM 742 N N . LYS A 1 95 ? 13.026 -2.851 -15.659 1.00 96.69 95 LYS A N 1
ATOM 743 C CA . LYS A 1 95 ? 12.935 -4.149 -16.351 1.00 96.69 95 LYS A CA 1
ATOM 744 C C . LYS A 1 95 ? 12.350 -4.002 -17.753 1.00 96.69 95 LYS A C 1
ATOM 746 O O . LYS A 1 95 ? 12.910 -4.546 -18.700 1.00 96.69 95 LYS A O 1
ATOM 751 N N . ARG A 1 96 ? 11.286 -3.216 -17.902 1.00 94.88 96 ARG A N 1
ATOM 752 C CA . ARG A 1 96 ? 10.693 -2.902 -19.204 1.00 94.88 96 ARG A CA 1
ATOM 753 C C . ARG A 1 96 ? 11.652 -2.158 -20.127 1.00 94.88 96 ARG A C 1
ATOM 755 O O . ARG A 1 96 ? 11.755 -2.510 -21.296 1.00 94.88 96 ARG A O 1
ATOM 762 N N . GLY A 1 97 ? 12.377 -1.166 -19.616 1.00 93.56 97 GLY A N 1
ATOM 763 C CA . GLY A 1 97 ? 13.371 -0.428 -20.398 1.00 93.56 97 GLY A CA 1
ATOM 764 C C . GLY A 1 97 ? 14.507 -1.315 -20.918 1.00 93.56 97 GLY A C 1
ATOM 765 O O . GLY A 1 97 ? 14.995 -1.092 -22.022 1.00 93.56 97 GLY A O 1
ATOM 766 N N . LEU A 1 98 ? 14.895 -2.336 -20.148 1.00 93.56 98 LEU A N 1
ATOM 767 C CA . LEU A 1 98 ? 15.950 -3.285 -20.516 1.00 93.56 98 LEU A CA 1
ATOM 768 C C . LEU A 1 98 ? 15.471 -4.398 -21.458 1.00 93.56 98 LEU A C 1
ATOM 770 O O . LEU A 1 98 ? 16.230 -4.829 -22.323 1.00 93.56 98 LEU A O 1
ATOM 774 N N . TYR A 1 99 ? 14.238 -4.877 -21.281 1.00 93.69 99 TYR A N 1
ATOM 775 C CA . TYR A 1 99 ? 13.766 -6.125 -21.896 1.00 93.69 99 TYR A CA 1
ATOM 776 C C . TYR A 1 99 ? 12.512 -5.976 -22.769 1.00 93.69 99 TYR A C 1
ATOM 778 O O . TYR A 1 99 ? 11.993 -6.968 -23.273 1.00 93.69 99 TYR A O 1
ATOM 786 N N . GLY A 1 100 ? 12.009 -4.756 -22.969 1.00 90.44 100 GLY A N 1
ATOM 787 C CA . GLY A 1 100 ? 10.748 -4.514 -23.674 1.00 90.44 100 GLY A CA 1
ATOM 788 C C . GLY A 1 100 ? 9.541 -5.069 -22.911 1.00 90.44 100 GLY A C 1
ATOM 789 O O . GLY A 1 100 ? 9.599 -5.239 -21.698 1.00 90.44 100 GLY A O 1
ATOM 790 N N . ASP A 1 101 ? 8.440 -5.364 -23.606 1.00 89.06 101 ASP A N 1
ATOM 791 C CA . ASP A 1 101 ? 7.205 -5.912 -23.013 1.00 89.06 101 ASP A CA 1
ATOM 792 C C . ASP A 1 101 ? 7.231 -7.453 -22.906 1.00 89.06 101 ASP A C 1
ATOM 794 O O . ASP A 1 101 ? 6.304 -8.136 -23.339 1.00 89.06 101 ASP A O 1
ATOM 798 N N . ASP A 1 102 ? 8.303 -8.009 -22.333 1.00 88.69 102 ASP A N 1
ATOM 799 C CA . ASP A 1 102 ? 8.431 -9.440 -22.026 1.00 88.69 102 ASP A CA 1
ATOM 800 C C . ASP A 1 102 ? 8.323 -9.683 -20.511 1.00 88.69 102 ASP A C 1
ATOM 802 O O . ASP A 1 102 ? 9.288 -9.548 -19.753 1.00 88.69 102 ASP A O 1
ATOM 806 N N . LEU A 1 103 ? 7.127 -10.081 -20.065 1.00 88.19 103 LEU A N 1
ATOM 807 C CA . LEU A 1 103 ? 6.835 -10.359 -18.657 1.00 88.19 103 LEU A CA 1
ATOM 808 C C . LEU A 1 103 ? 7.731 -11.457 -18.065 1.00 88.19 103 LEU A C 1
ATOM 810 O O . LEU A 1 103 ? 8.062 -11.413 -16.877 1.00 88.19 103 LEU A O 1
ATOM 814 N N . ARG A 1 104 ? 8.125 -12.444 -18.876 1.00 89.62 104 ARG A N 1
ATOM 815 C CA . ARG A 1 104 ? 9.012 -13.516 -18.429 1.00 89.62 104 ARG A CA 1
ATOM 816 C C . ARG A 1 104 ? 10.401 -12.952 -18.160 1.00 89.62 104 ARG A C 1
ATOM 818 O O . ARG A 1 104 ? 10.957 -13.194 -17.091 1.00 89.62 104 ARG A O 1
ATOM 825 N N . ALA A 1 105 ? 10.915 -12.122 -19.065 1.00 91.38 105 ALA A N 1
ATOM 826 C CA . ALA A 1 105 ? 12.187 -11.435 -18.868 1.00 91.38 105 ALA A CA 1
ATOM 827 C C . ALA A 1 105 ? 12.160 -10.483 -17.658 1.00 91.38 105 ALA A C 1
ATOM 829 O O . ALA A 1 105 ? 13.152 -10.374 -16.937 1.00 91.38 105 ALA A O 1
ATOM 830 N N . TRP A 1 106 ? 11.028 -9.836 -17.361 1.00 93.94 106 TRP A N 1
ATOM 831 C CA . TRP A 1 106 ? 10.916 -8.986 -16.167 1.00 93.94 106 TRP A CA 1
ATOM 832 C C . TRP A 1 106 ? 11.071 -9.760 -14.858 1.00 93.94 106 TRP A C 1
ATOM 834 O O . TRP A 1 106 ? 11.517 -9.182 -13.869 1.00 93.94 106 TRP A O 1
ATOM 844 N N . ARG A 1 107 ? 10.726 -11.050 -14.846 1.00 89.38 107 ARG A N 1
ATOM 845 C CA . ARG A 1 107 ? 10.852 -11.914 -13.666 1.00 89.38 107 ARG A CA 1
ATOM 846 C C . ARG A 1 107 ? 12.181 -12.663 -13.617 1.00 89.38 107 ARG A C 1
ATOM 848 O O . ARG A 1 107 ? 12.768 -12.779 -12.550 1.00 89.38 107 ARG A O 1
ATOM 855 N N . GLU A 1 108 ? 12.642 -13.170 -14.758 1.00 90.12 108 GLU A N 1
ATOM 856 C CA . GLU A 1 108 ? 13.767 -14.112 -14.823 1.00 90.12 108 GLU A CA 1
ATOM 857 C C . GLU A 1 108 ? 15.107 -13.448 -15.153 1.00 90.12 108 GLU A C 1
ATOM 859 O O . GLU A 1 108 ? 16.148 -13.913 -14.694 1.00 90.12 108 GLU A O 1
ATOM 864 N N . ALA A 1 109 ? 15.115 -12.383 -15.963 1.00 93.81 109 ALA A N 1
ATOM 865 C CA . ALA A 1 109 ? 16.374 -11.781 -16.387 1.00 93.81 109 ALA A CA 1
ATOM 866 C C . ALA A 1 109 ? 17.045 -11.034 -15.219 1.00 93.81 109 ALA A C 1
ATOM 868 O O . ALA A 1 109 ? 16.352 -10.588 -14.305 1.00 93.81 109 ALA A O 1
ATOM 869 N N . PRO A 1 110 ? 18.364 -10.797 -15.251 1.00 92.44 110 PRO A N 1
ATOM 870 C CA . PRO A 1 110 ? 19.028 -9.946 -14.267 1.00 92.44 110 PRO A CA 1
ATOM 871 C C . PRO A 1 110 ? 18.626 -8.452 -14.363 1.00 92.44 110 PRO A C 1
ATOM 873 O O . PRO A 1 110 ? 18.138 -7.995 -15.399 1.00 92.44 110 PRO A O 1
ATOM 876 N N . PRO A 1 111 ? 18.803 -7.649 -13.304 1.00 93.88 111 PRO A N 1
ATOM 877 C CA . PRO A 1 111 ? 18.799 -8.144 -11.936 1.00 93.88 111 PRO A CA 1
ATOM 878 C C . PRO A 1 111 ? 17.486 -8.869 -11.632 1.00 93.88 111 PRO A C 1
ATOM 880 O O . PRO A 1 111 ? 16.414 -8.425 -12.073 1.00 93.88 111 PRO A O 1
ATOM 883 N N . SER A 1 112 ? 17.581 -9.960 -10.877 1.00 95.88 112 SER A N 1
ATOM 884 C CA . SER A 1 112 ? 16.413 -10.528 -10.210 1.00 95.88 112 SER A CA 1
ATOM 885 C C . SER A 1 112 ? 15.903 -9.545 -9.149 1.00 95.88 112 SER A C 1
ATOM 887 O O . SER A 1 112 ? 16.623 -8.632 -8.727 1.00 95.88 112 SER A O 1
ATOM 889 N N . LEU A 1 113 ? 14.656 -9.711 -8.701 1.00 96.44 113 LEU A N 1
ATOM 890 C CA . LEU A 1 113 ? 14.141 -8.876 -7.616 1.00 96.44 113 LEU A CA 1
ATOM 891 C C . LEU A 1 113 ? 14.970 -9.055 -6.335 1.00 96.44 113 LEU A C 1
ATOM 893 O O . LEU A 1 113 ? 15.238 -8.080 -5.645 1.00 96.44 113 LEU A O 1
ATOM 897 N N . GLU A 1 114 ? 15.407 -10.278 -6.035 1.00 96.06 114 GLU A N 1
ATOM 898 C CA . GLU A 1 114 ? 16.224 -10.576 -4.856 1.00 96.06 114 GLU A CA 1
ATOM 899 C C . GLU A 1 114 ? 17.586 -9.872 -4.904 1.00 96.06 114 GLU A C 1
ATOM 901 O O . GLU A 1 114 ? 17.963 -9.216 -3.935 1.00 96.06 114 GLU A O 1
ATOM 906 N N . GLU A 1 115 ? 18.283 -9.931 -6.043 1.00 97.31 115 GLU A N 1
ATOM 907 C CA . GLU A 1 115 ? 19.556 -9.226 -6.248 1.00 97.31 115 GLU A CA 1
ATOM 908 C C . GLU A 1 115 ? 19.384 -7.716 -6.082 1.00 97.31 115 GLU A C 1
ATOM 910 O O . GLU A 1 115 ? 20.154 -7.066 -5.375 1.00 97.31 115 GLU A O 1
ATOM 915 N N . PHE A 1 116 ? 18.339 -7.163 -6.703 1.00 98.19 116 PHE A N 1
ATOM 916 C CA . PHE A 1 116 ? 18.012 -5.752 -6.575 1.00 98.19 116 PHE A CA 1
ATOM 917 C C . PHE A 1 116 ? 17.762 -5.370 -5.113 1.00 98.19 116 PHE A C 1
ATOM 919 O O . PHE A 1 116 ? 18.366 -4.427 -4.613 1.00 98.19 116 PHE A O 1
ATOM 926 N N . LEU A 1 117 ? 16.903 -6.109 -4.413 1.00 98.12 117 LEU A N 1
ATOM 927 C CA . LEU A 1 117 ? 16.532 -5.837 -3.027 1.00 98.12 117 LEU A CA 1
ATOM 928 C C . LEU A 1 117 ? 17.711 -5.980 -2.056 1.00 98.12 117 LEU A C 1
ATOM 930 O O . LEU A 1 117 ? 17.789 -5.224 -1.085 1.00 98.12 117 L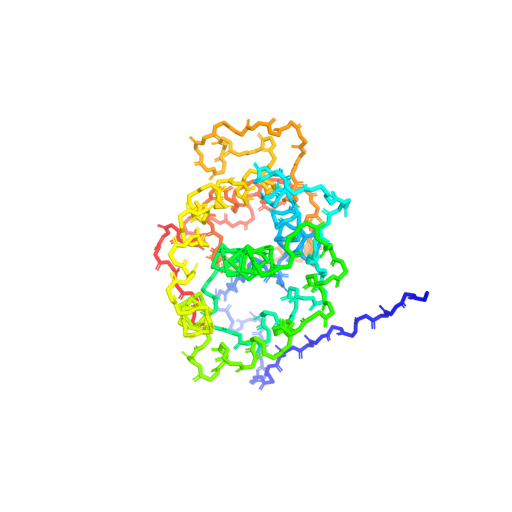EU A O 1
ATOM 934 N N . GLN A 1 118 ? 18.643 -6.892 -2.327 1.00 97.88 118 GLN A N 1
ATOM 935 C CA . GLN A 1 118 ? 19.880 -7.014 -1.562 1.00 97.88 118 GLN A CA 1
ATOM 936 C C . GLN A 1 118 ? 20.753 -5.757 -1.703 1.00 97.88 118 GLN A C 1
ATOM 938 O O . GLN A 1 118 ? 21.196 -5.211 -0.695 1.00 97.88 118 GLN A O 1
ATOM 943 N N . GLU A 1 119 ? 20.916 -5.218 -2.912 1.00 98.25 119 GLU A N 1
ATOM 944 C CA . GLU A 1 119 ? 21.607 -3.935 -3.095 1.00 98.25 119 GLU A CA 1
ATOM 945 C C . GLU A 1 119 ? 20.846 -2.761 -2.474 1.00 98.25 119 GLU A C 1
ATOM 947 O O . GLU A 1 119 ? 21.462 -1.853 -1.922 1.00 98.25 119 GLU A O 1
ATOM 952 N N . VAL A 1 120 ? 19.508 -2.758 -2.535 1.00 98.31 120 VAL A N 1
ATOM 953 C CA . VAL A 1 120 ? 18.705 -1.715 -1.875 1.00 98.31 120 VAL A CA 1
ATOM 954 C C . VAL A 1 120 ? 18.979 -1.718 -0.377 1.00 98.31 120 VAL A C 1
ATOM 956 O O . VAL A 1 120 ? 19.132 -0.655 0.220 1.00 98.31 120 VAL A O 1
ATOM 959 N N . LYS A 1 121 ? 19.084 -2.904 0.227 1.00 97.44 121 LYS A N 1
ATOM 960 C CA . LYS A 1 121 ? 19.434 -3.060 1.638 1.00 97.44 121 LYS A CA 1
ATOM 961 C C . LYS A 1 121 ? 20.826 -2.506 1.950 1.00 97.44 121 LYS A C 1
ATOM 963 O O . LYS A 1 121 ? 20.989 -1.834 2.964 1.00 97.44 121 LYS A O 1
ATOM 968 N N . GLU A 1 122 ? 21.806 -2.760 1.086 1.00 97.31 122 GLU A N 1
ATOM 969 C CA . GLU A 1 122 ? 23.174 -2.232 1.216 1.00 97.31 122 GLU A CA 1
ATOM 970 C C . GLU A 1 122 ? 23.227 -0.698 1.102 1.00 97.31 122 GLU A C 1
ATOM 972 O O . GLU A 1 122 ? 24.050 -0.062 1.756 1.00 97.31 122 GLU A O 1
ATOM 977 N N . GLU A 1 123 ? 22.292 -0.091 0.366 1.00 96.75 123 GLU A N 1
ATOM 978 C CA . GLU A 1 123 ? 22.105 1.366 0.259 1.00 96.75 123 GLU A CA 1
ATOM 979 C C . GLU A 1 123 ? 21.268 1.984 1.401 1.00 96.75 123 GLU A C 1
ATOM 981 O O . GLU A 1 123 ? 20.902 3.160 1.338 1.00 96.75 123 GLU A O 1
ATOM 986 N N . GLY A 1 124 ? 20.951 1.215 2.449 1.00 94.25 124 GLY A N 1
ATOM 987 C CA . GLY A 1 124 ? 20.177 1.680 3.609 1.00 94.25 124 GLY A CA 1
ATOM 988 C C . GLY A 1 124 ? 18.664 1.452 3.516 1.00 94.25 124 GLY A C 1
ATOM 989 O O . GLY A 1 124 ? 17.927 1.877 4.405 1.00 94.25 124 GLY A O 1
ATOM 990 N N . GLY A 1 125 ? 18.193 0.747 2.486 1.00 95.25 125 GLY A N 1
ATOM 991 C CA . GLY A 1 125 ? 16.789 0.388 2.310 1.00 95.25 125 GLY A CA 1
ATOM 992 C C . GLY A 1 125 ? 15.937 1.472 1.643 1.00 95.25 125 GLY A C 1
ATOM 993 O O . GLY A 1 125 ? 16.412 2.525 1.210 1.00 95.25 125 GLY A O 1
ATOM 994 N N . GLY A 1 126 ? 14.634 1.201 1.568 1.00 96.31 126 GLY A N 1
ATOM 995 C CA . GLY A 1 126 ? 13.641 2.192 1.170 1.00 96.31 126 GLY A CA 1
ATOM 996 C C . GLY A 1 126 ? 13.676 2.654 -0.284 1.00 96.31 126 GLY A C 1
ATOM 997 O O . GLY A 1 126 ? 14.391 2.137 -1.146 1.00 96.31 126 GLY A O 1
ATOM 998 N N . LEU A 1 127 ? 12.859 3.674 -0.556 1.00 97.56 127 LEU A N 1
ATOM 999 C CA . LEU A 1 127 ? 12.703 4.258 -1.887 1.00 97.56 127 LEU A CA 1
ATOM 1000 C C . LEU A 1 127 ? 13.980 4.955 -2.378 1.00 97.56 127 LEU A C 1
ATOM 1002 O O . LEU A 1 127 ? 14.310 4.899 -3.566 1.00 97.56 127 LEU A O 1
ATOM 1006 N N . GLU A 1 128 ? 14.710 5.608 -1.473 1.00 97.44 128 GLU A N 1
ATOM 1007 C CA . GLU A 1 128 ? 15.964 6.276 -1.816 1.00 97.44 128 GLU A CA 1
ATOM 1008 C C . GLU A 1 128 ? 17.038 5.258 -2.219 1.00 97.44 128 GLU A C 1
ATOM 1010 O O . GLU A 1 128 ? 17.655 5.423 -3.275 1.00 97.44 128 GLU A O 1
ATOM 1015 N N . GLY A 1 129 ? 17.203 4.175 -1.446 1.00 98.00 129 GLY A N 1
ATOM 1016 C CA . GLY A 1 129 ? 18.109 3.078 -1.785 1.00 98.00 129 GLY A CA 1
ATOM 1017 C C . GLY A 1 129 ? 17.750 2.444 -3.130 1.00 98.00 129 GLY A C 1
ATOM 1018 O O . GLY A 1 129 ? 18.595 2.360 -4.019 1.00 98.00 129 GLY A O 1
ATOM 1019 N N . ALA A 1 130 ? 16.469 2.123 -3.346 1.00 98.25 130 ALA A N 1
ATOM 1020 C CA . ALA A 1 130 ? 15.955 1.620 -4.626 1.00 98.25 130 ALA A CA 1
ATOM 1021 C C . ALA A 1 130 ? 16.312 2.526 -5.815 1.00 98.25 130 ALA A C 1
ATOM 1023 O O . ALA A 1 130 ? 16.773 2.058 -6.860 1.00 98.25 130 ALA A O 1
ATOM 1024 N N . THR A 1 131 ? 16.151 3.837 -5.637 1.00 98.31 131 THR A N 1
ATOM 1025 C CA . THR A 1 131 ? 16.471 4.832 -6.664 1.00 98.31 131 THR A CA 1
ATOM 1026 C C . THR A 1 131 ? 17.975 4.883 -6.951 1.00 98.31 131 THR A C 1
ATOM 1028 O O . THR A 1 131 ? 18.373 4.920 -8.117 1.00 98.31 131 THR A O 1
ATOM 1031 N N . LYS A 1 132 ? 18.828 4.856 -5.915 1.00 98.38 132 LYS A N 1
ATOM 1032 C CA . LYS A 1 132 ? 20.297 4.857 -6.060 1.00 98.38 132 LYS A CA 1
ATOM 1033 C C . LYS A 1 132 ? 20.795 3.622 -6.806 1.00 98.38 132 LYS A C 1
ATOM 1035 O O . LYS A 1 132 ? 21.575 3.767 -7.749 1.00 98.38 132 LYS A O 1
ATOM 1040 N N . VAL A 1 133 ? 20.301 2.437 -6.440 1.00 98.44 133 VAL A N 1
ATOM 1041 C CA . VAL A 1 133 ? 20.665 1.168 -7.089 1.00 98.44 133 VAL A CA 1
ATOM 1042 C C . VAL A 1 133 ? 20.347 1.204 -8.582 1.00 98.44 133 VAL A C 1
ATOM 1044 O O . VAL A 1 133 ? 21.220 0.932 -9.408 1.00 98.44 133 VAL A O 1
ATOM 1047 N N . LEU A 1 134 ? 19.124 1.592 -8.957 1.00 98.19 134 LEU A N 1
ATOM 1048 C CA . LEU A 1 134 ? 18.727 1.618 -10.369 1.00 98.19 134 LEU A CA 1
ATOM 1049 C C . LEU A 1 134 ? 19.437 2.716 -11.158 1.00 98.19 134 LEU A C 1
ATOM 1051 O O . LEU A 1 134 ? 19.819 2.482 -12.305 1.00 98.19 134 LEU A O 1
ATOM 1055 N N . ARG A 1 135 ? 19.697 3.876 -10.545 1.00 98.06 135 ARG A N 1
ATOM 1056 C CA . ARG A 1 135 ? 20.506 4.930 -11.168 1.00 98.06 135 ARG A CA 1
ATOM 1057 C C . ARG A 1 135 ? 21.927 4.452 -11.461 1.00 98.06 135 ARG A C 1
ATOM 1059 O O . ARG A 1 135 ? 22.434 4.705 -12.550 1.00 98.06 135 ARG A O 1
ATOM 1066 N N . ARG A 1 136 ? 22.555 3.729 -10.527 1.00 97.62 136 ARG A N 1
ATOM 1067 C CA . ARG A 1 136 ? 23.888 3.140 -10.722 1.00 97.62 136 ARG A CA 1
ATOM 1068 C C . ARG A 1 136 ? 23.883 2.077 -11.821 1.00 97.62 136 ARG A C 1
ATOM 1070 O O . ARG A 1 136 ? 24.760 2.100 -12.676 1.00 97.62 136 ARG A O 1
ATOM 1077 N N . ARG A 1 137 ? 22.907 1.163 -11.809 1.00 95.88 137 ARG A N 1
ATOM 1078 C CA . ARG A 1 137 ? 22.828 0.045 -12.766 1.00 95.88 137 ARG A CA 1
ATOM 1079 C C . ARG A 1 137 ? 22.533 0.490 -14.199 1.00 95.88 137 ARG A C 1
ATOM 1081 O O . ARG A 1 137 ? 23.121 -0.055 -15.124 1.00 95.88 137 ARG A O 1
ATOM 1088 N N . LEU A 1 138 ? 21.625 1.449 -14.385 1.00 96.19 138 LEU A N 1
ATOM 1089 C CA . LEU A 1 138 ? 21.215 1.909 -15.717 1.00 96.19 138 LEU A CA 1
ATOM 1090 C C . LEU A 1 138 ? 22.092 3.044 -16.263 1.00 96.19 138 LEU A C 1
ATOM 1092 O O . LEU A 1 138 ? 22.063 3.314 -17.462 1.00 96.19 138 LEU A O 1
ATOM 1096 N N . GLY A 1 139 ? 22.846 3.740 -15.405 1.00 97.12 139 GLY A N 1
ATOM 1097 C CA . GLY A 1 139 ? 23.668 4.875 -15.815 1.00 97.12 139 GLY A CA 1
ATOM 1098 C C . GLY A 1 139 ? 22.841 5.925 -16.580 1.00 97.12 139 GLY A C 1
ATOM 1099 O O . GLY A 1 139 ? 21.775 6.323 -16.101 1.00 97.12 139 GLY A O 1
ATOM 1100 N N . PRO A 1 140 ? 23.277 6.371 -17.777 1.00 95.94 140 PRO A N 1
ATOM 1101 C CA . PRO A 1 140 ? 22.544 7.356 -18.580 1.00 95.94 140 PRO A CA 1
ATOM 1102 C C . PRO A 1 140 ? 21.106 6.955 -18.950 1.00 95.94 140 PRO A C 1
ATOM 1104 O O . PRO A 1 140 ? 20.253 7.829 -19.117 1.00 95.94 140 PRO A O 1
ATOM 1107 N N . ASP A 1 141 ? 20.807 5.656 -19.055 1.00 95.56 141 ASP A N 1
ATOM 1108 C CA . ASP A 1 141 ? 19.466 5.180 -19.413 1.00 95.56 141 ASP A CA 1
ATOM 1109 C C . ASP A 1 141 ? 18.446 5.342 -18.275 1.00 95.56 141 ASP A C 1
ATOM 1111 O O . ASP A 1 141 ? 17.240 5.362 -18.537 1.00 95.56 141 ASP A O 1
ATOM 1115 N N . PHE A 1 142 ? 18.896 5.577 -17.034 1.00 97.69 142 PHE A N 1
ATOM 1116 C CA . PHE A 1 142 ? 18.008 5.883 -15.908 1.00 97.69 142 PHE A CA 1
ATOM 1117 C C . PHE A 1 142 ? 17.110 7.094 -16.193 1.00 97.69 142 PHE A C 1
ATOM 1119 O O . PHE A 1 142 ? 15.941 7.095 -15.820 1.00 97.69 142 PHE A O 1
ATOM 1126 N N . ALA A 1 143 ? 17.611 8.095 -16.926 1.00 97.25 143 ALA A N 1
ATOM 1127 C CA . ALA A 1 143 ? 16.847 9.296 -17.259 1.00 97.25 143 ALA A CA 1
ATOM 1128 C C . ALA A 1 143 ? 15.594 9.003 -18.105 1.00 97.25 143 ALA A C 1
ATOM 1130 O O . ALA A 1 143 ? 14.632 9.768 -18.069 1.00 97.25 143 ALA A O 1
ATOM 1131 N N . LYS A 1 144 ? 15.578 7.912 -18.886 1.00 96.38 144 LYS A N 1
ATOM 1132 C CA . LYS A 1 144 ? 14.378 7.488 -19.627 1.00 96.38 144 LYS A CA 1
ATOM 1133 C C . LYS A 1 144 ? 13.339 6.901 -18.672 1.00 96.38 144 LYS A C 1
ATOM 1135 O O . LYS A 1 144 ? 12.184 7.307 -18.720 1.00 96.38 144 LYS A O 1
ATOM 1140 N N . VAL A 1 145 ? 13.780 6.020 -17.774 1.00 96.94 145 VAL A N 1
ATOM 1141 C CA . VAL A 1 145 ? 12.937 5.384 -16.751 1.00 96.94 145 VAL A CA 1
ATOM 1142 C C . VAL A 1 145 ? 12.344 6.429 -15.804 1.00 96.94 145 VAL A C 1
ATOM 1144 O O . VAL A 1 145 ? 11.146 6.415 -15.538 1.00 96.94 145 VAL A O 1
ATOM 1147 N N . GLU A 1 146 ? 13.157 7.382 -15.347 1.00 97.00 146 GLU A N 1
ATOM 1148 C CA . GLU A 1 146 ? 12.733 8.447 -14.433 1.00 97.00 146 GLU A CA 1
ATOM 1149 C C . GLU A 1 146 ? 11.657 9.350 -15.049 1.00 97.00 146 GLU A C 1
ATOM 1151 O O . GLU A 1 146 ? 10.720 9.735 -14.358 1.00 97.00 146 GLU A O 1
ATOM 1156 N N . ARG A 1 147 ? 11.725 9.628 -16.360 1.00 96.75 147 ARG A N 1
ATOM 1157 C CA . ARG A 1 147 ? 10.672 10.381 -17.065 1.00 96.75 147 ARG A CA 1
ATOM 1158 C C . ARG A 1 147 ? 9.349 9.629 -17.156 1.00 96.75 147 ARG A C 1
ATOM 1160 O O . ARG A 1 147 ? 8.297 10.260 -17.191 1.00 96.75 147 ARG A O 1
ATOM 1167 N N . GLU A 1 148 ? 9.383 8.302 -17.234 1.00 96.44 148 GLU A N 1
ATOM 1168 C CA . GLU A 1 148 ? 8.160 7.496 -17.239 1.00 96.44 148 GLU A CA 1
ATOM 1169 C C . GLU A 1 148 ? 7.560 7.340 -15.840 1.00 96.44 148 GLU A C 1
ATOM 1171 O O . GLU A 1 148 ? 6.346 7.149 -15.726 1.00 96.44 148 GLU A O 1
ATOM 1176 N N . TRP A 1 149 ? 8.386 7.463 -14.799 1.00 97.94 149 TRP A N 1
ATOM 1177 C CA . TRP A 1 149 ? 8.034 7.284 -13.395 1.00 97.94 149 TRP A CA 1
ATOM 1178 C C . TRP A 1 149 ? 7.316 8.501 -12.790 1.00 97.94 149 TRP A C 1
ATOM 1180 O O . TRP A 1 149 ? 7.821 9.214 -11.924 1.00 97.94 149 TRP A O 1
ATOM 1190 N N . ASP A 1 150 ? 6.083 8.706 -13.241 1.00 97.94 150 ASP A N 1
ATOM 1191 C CA . ASP A 1 150 ? 5.119 9.624 -12.634 1.00 97.94 150 ASP A CA 1
ATOM 1192 C C . ASP A 1 150 ? 4.732 9.140 -11.226 1.00 97.94 150 ASP A C 1
ATOM 1194 O O . ASP A 1 150 ? 3.879 8.261 -11.067 1.00 97.94 150 ASP A O 1
ATOM 1198 N N . ARG A 1 151 ? 5.403 9.702 -10.214 1.00 97.94 151 ARG A N 1
ATOM 1199 C CA . ARG A 1 151 ? 5.232 9.344 -8.801 1.00 97.94 151 ARG A CA 1
ATOM 1200 C C . ARG A 1 151 ? 3.855 9.720 -8.268 1.00 97.94 151 ARG A C 1
ATOM 1202 O O . ARG A 1 151 ? 3.263 8.943 -7.521 1.00 97.94 151 ARG A O 1
ATOM 1209 N N . GLU A 1 152 ? 3.343 10.884 -8.656 1.00 97.12 152 GLU A N 1
ATOM 1210 C CA . GLU A 1 152 ? 2.014 11.339 -8.244 1.00 97.12 152 GLU A CA 1
ATOM 1211 C C . GLU A 1 152 ? 0.940 10.409 -8.805 1.00 97.12 152 GLU A C 1
ATOM 1213 O O . GLU A 1 152 ? 0.048 9.993 -8.067 1.00 97.12 152 GLU A O 1
ATOM 1218 N N . GLY A 1 153 ? 1.088 9.980 -10.062 1.00 97.56 153 GLY A N 1
ATOM 1219 C CA . GLY A 1 153 ? 0.225 8.979 -10.679 1.00 97.56 153 GLY A CA 1
ATOM 1220 C C . GLY A 1 153 ? 0.244 7.625 -9.962 1.00 97.56 153 GLY A C 1
ATOM 1221 O O . GLY A 1 153 ? -0.815 7.022 -9.786 1.00 97.56 153 GLY A O 1
ATOM 1222 N N . VAL A 1 154 ? 1.409 7.149 -9.497 1.00 98.44 154 VAL A N 1
ATOM 1223 C CA . VAL A 1 154 ? 1.502 5.911 -8.690 1.00 98.44 154 V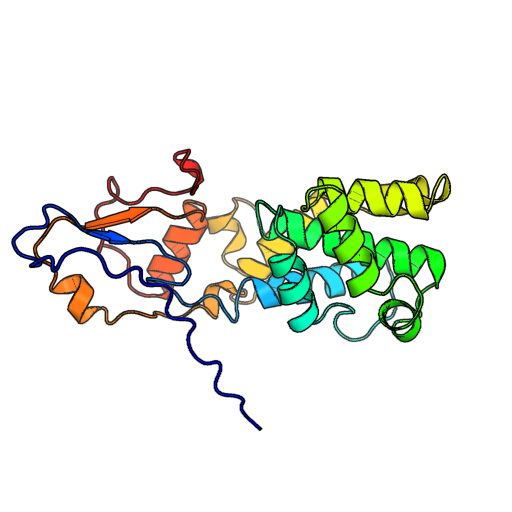AL A CA 1
ATOM 1224 C C . VA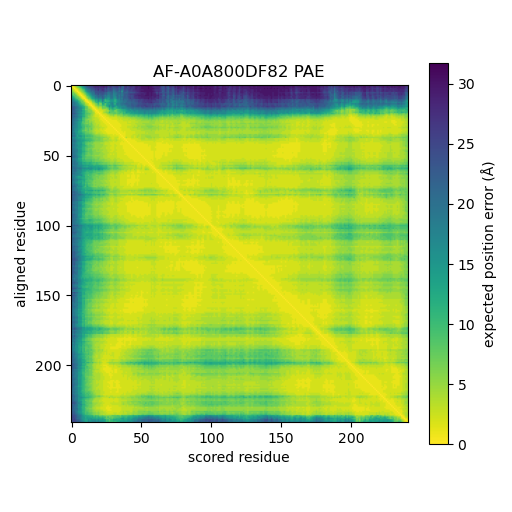L A 1 154 ? 0.756 6.066 -7.362 1.00 98.44 154 VAL A C 1
ATOM 1226 O O . VAL A 1 154 ? -0.037 5.197 -7.001 1.00 98.44 154 VAL A O 1
ATOM 1229 N N . ILE A 1 155 ? 0.974 7.173 -6.644 1.00 97.31 155 ILE A N 1
ATOM 1230 C CA . ILE A 1 155 ? 0.320 7.431 -5.351 1.00 97.31 155 ILE A CA 1
ATOM 1231 C C . ILE A 1 155 ? -1.193 7.601 -5.532 1.00 97.31 155 ILE A C 1
ATOM 1233 O O . ILE A 1 155 ? -1.970 7.049 -4.756 1.00 97.31 155 ILE A O 1
ATOM 1237 N N . GLY A 1 156 ? -1.625 8.334 -6.559 1.00 97.38 156 GLY A N 1
ATOM 1238 C CA . GLY A 1 156 ? -3.038 8.507 -6.888 1.00 97.38 156 GLY A CA 1
ATOM 1239 C C . GLY A 1 156 ? -3.711 7.169 -7.181 1.00 97.38 156 GLY A C 1
ATOM 1240 O O . GLY A 1 156 ? -4.754 6.866 -6.605 1.00 97.38 156 GLY A O 1
ATOM 1241 N N . LEU A 1 157 ? -3.063 6.324 -7.988 1.00 97.94 157 LEU A N 1
ATOM 1242 C CA . LEU A 1 157 ? -3.551 4.983 -8.290 1.00 97.94 157 LEU A CA 1
ATOM 1243 C C . LEU A 1 157 ? -3.619 4.092 -7.041 1.00 97.94 157 LEU A C 1
ATOM 1245 O O . LEU A 1 157 ? -4.581 3.339 -6.883 1.00 97.94 157 LEU A O 1
ATOM 1249 N N . PHE A 1 158 ? -2.639 4.187 -6.141 1.00 97.88 158 PHE A N 1
ATOM 1250 C CA . PHE A 1 158 ? -2.667 3.479 -4.861 1.00 97.88 158 PHE A CA 1
ATOM 1251 C C . PHE A 1 158 ? -3.868 3.895 -4.021 1.00 97.88 158 PHE A C 1
ATOM 1253 O O . PHE A 1 158 ? -4.655 3.044 -3.611 1.00 97.88 158 PHE A O 1
ATOM 1260 N N . LYS A 1 159 ? -4.028 5.202 -3.796 1.00 97.25 159 LYS A N 1
ATOM 1261 C CA . LYS A 1 159 ? -5.123 5.776 -3.005 1.00 97.25 159 LYS A CA 1
ATOM 1262 C C . LYS A 1 159 ? -6.479 5.354 -3.554 1.00 97.25 159 LYS A C 1
ATOM 1264 O O . LYS A 1 159 ? -7.353 4.915 -2.813 1.00 97.25 159 LYS A O 1
ATOM 1269 N N . GLU A 1 160 ? -6.636 5.433 -4.866 1.00 97.50 160 GLU A N 1
ATOM 1270 C CA . GLU A 1 160 ? -7.857 5.028 -5.543 1.00 97.50 160 GLU A CA 1
ATOM 1271 C C . GLU A 1 160 ? -8.128 3.524 -5.410 1.00 97.50 160 GLU A C 1
ATOM 1273 O O . GLU A 1 160 ? -9.242 3.126 -5.090 1.00 97.50 160 GLU A O 1
ATOM 1278 N N . THR A 1 161 ? -7.114 2.682 -5.607 1.00 97.88 161 THR A N 1
ATOM 1279 C CA . THR A 1 161 ? -7.241 1.219 -5.496 1.00 97.88 161 THR A CA 1
ATOM 1280 C C . THR A 1 161 ? -7.557 0.793 -4.062 1.00 97.88 161 THR A C 1
ATOM 1282 O O . THR A 1 161 ? -8.405 -0.070 -3.839 1.00 97.88 161 THR A O 1
ATOM 1285 N N . TYR A 1 162 ? -6.929 1.431 -3.074 1.00 97.88 162 TYR A N 1
ATOM 1286 C CA . TYR A 1 162 ? -7.199 1.185 -1.662 1.00 97.88 162 TYR A CA 1
ATOM 1287 C C . TYR A 1 162 ? -8.626 1.588 -1.273 1.00 97.88 162 TYR A C 1
ATOM 1289 O O . TYR A 1 162 ? -9.367 0.771 -0.726 1.00 97.88 162 TYR A O 1
ATOM 1297 N N . ALA A 1 163 ? -9.025 2.821 -1.587 1.00 97.56 163 ALA A N 1
ATOM 1298 C CA . ALA A 1 163 ? -10.277 3.397 -1.110 1.00 97.56 163 ALA A CA 1
ATOM 1299 C C . ALA A 1 163 ? -11.503 3.070 -1.977 1.00 97.56 163 ALA A C 1
ATOM 1301 O O . ALA A 1 163 ? -12.626 3.164 -1.488 1.00 97.56 163 ALA A O 1
ATOM 1302 N N . GLY A 1 164 ? -11.329 2.735 -3.259 1.00 97.44 164 GLY A N 1
ATOM 1303 C CA . GLY A 1 164 ? -12.436 2.548 -4.200 1.00 97.44 164 GLY A CA 1
ATOM 1304 C C . GLY A 1 164 ? -13.395 3.744 -4.201 1.00 97.44 164 GLY A C 1
ATOM 1305 O O . GLY A 1 164 ? -12.976 4.902 -4.228 1.00 97.44 164 GLY A O 1
ATOM 1306 N N . ARG A 1 165 ? -14.696 3.478 -4.070 1.00 96.75 165 ARG A N 1
ATOM 1307 C CA . ARG A 1 165 ? -15.770 4.481 -3.941 1.00 96.75 165 ARG A CA 1
ATOM 1308 C C . ARG A 1 165 ? -15.601 5.441 -2.757 1.00 96.75 165 ARG A C 1
ATOM 1310 O O . ARG A 1 165 ? -16.242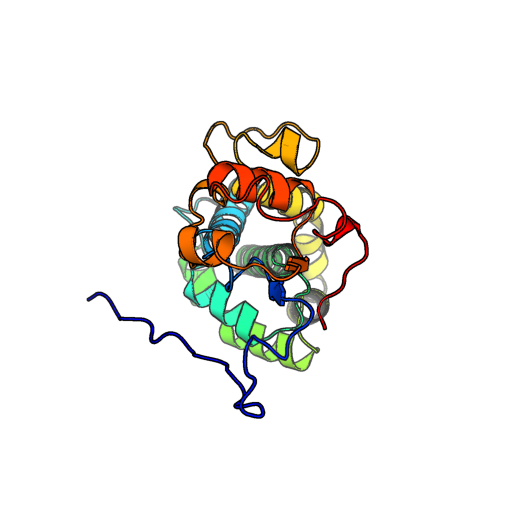 6.487 -2.732 1.00 96.75 165 ARG A O 1
ATOM 1317 N N . PHE A 1 166 ? -14.792 5.090 -1.756 1.00 97.25 166 PHE A N 1
ATOM 1318 C CA . PHE A 1 166 ? -14.549 5.923 -0.576 1.00 97.25 166 PHE A CA 1
ATOM 1319 C C . PHE A 1 166 ? -13.433 6.950 -0.803 1.00 97.25 166 PHE A C 1
ATOM 1321 O O . PHE A 1 166 ? -13.147 7.733 0.097 1.00 97.25 166 PHE A O 1
ATOM 1328 N N . CYS A 1 167 ? -12.812 6.985 -1.987 1.00 97.12 167 CYS A N 1
ATOM 1329 C CA . CYS A 1 167 ? -11.650 7.828 -2.274 1.00 97.12 167 CYS A CA 1
ATOM 1330 C C . CYS A 1 167 ? -11.883 9.318 -1.971 1.00 97.12 167 CYS A C 1
ATOM 1332 O O . CYS A 1 167 ? -11.037 9.949 -1.343 1.00 97.12 167 CYS A O 1
ATOM 1334 N N . GLU A 1 168 ? -13.059 9.856 -2.307 1.00 96.19 168 GLU A N 1
ATOM 1335 C CA . GLU A 1 168 ? -13.391 11.259 -2.024 1.00 96.19 168 GLU A CA 1
ATOM 1336 C C . GLU A 1 168 ? -13.475 11.537 -0.520 1.00 96.19 168 GLU A C 1
ATOM 1338 O O . GLU A 1 168 ? -12.966 12.549 -0.051 1.00 96.19 168 GLU A O 1
ATOM 1343 N N . ARG A 1 169 ? -14.036 10.600 0.254 1.00 95.81 169 ARG A N 1
ATOM 1344 C CA . ARG A 1 169 ? -14.121 10.710 1.717 1.00 95.81 169 ARG A CA 1
ATOM 1345 C C . ARG A 1 169 ? -12.756 10.578 2.388 1.00 95.81 169 ARG A C 1
ATOM 1347 O O . ARG A 1 169 ? -12.487 11.281 3.351 1.00 95.81 169 ARG A O 1
ATOM 1354 N N . ILE A 1 170 ? -11.919 9.662 1.901 1.00 96.25 170 ILE A N 1
ATOM 1355 C CA . ILE A 1 170 ? -10.638 9.324 2.536 1.00 96.25 170 ILE A CA 1
ATOM 1356 C C . ILE A 1 170 ? -9.533 10.312 2.145 1.00 96.25 170 ILE A C 1
ATOM 1358 O O . ILE A 1 170 ? -8.730 10.705 2.986 1.00 96.25 170 ILE A O 1
ATOM 1362 N N . TYR A 1 171 ? -9.476 10.699 0.871 1.00 95.31 171 TYR A N 1
ATOM 1363 C CA . TYR A 1 171 ? -8.357 11.450 0.296 1.00 95.31 171 TYR A CA 1
ATOM 1364 C C . TYR A 1 171 ? -8.761 12.782 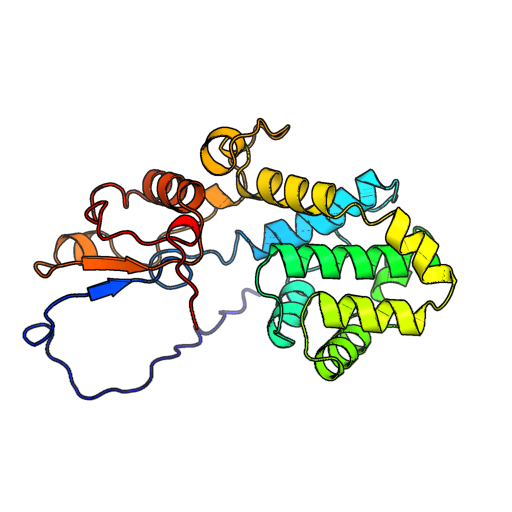-0.345 1.00 95.31 171 TYR A C 1
ATOM 1366 O O . TYR A 1 171 ? -7.891 13.483 -0.861 1.00 95.31 171 TYR A O 1
ATOM 1374 N N . GLY A 1 172 ? -10.047 13.144 -0.332 1.00 95.06 172 GLY A N 1
ATOM 1375 C CA . GLY A 1 172 ? -10.522 14.447 -0.802 1.00 95.06 172 GLY A CA 1
ATOM 1376 C C . GLY A 1 172 ? -10.571 14.612 -2.323 1.00 95.06 172 GLY A C 1
ATOM 1377 O O . GLY A 1 172 ? -10.738 15.732 -2.799 1.00 95.06 172 GLY A O 1
ATOM 1378 N N . PHE A 1 173 ? -10.425 13.535 -3.101 1.00 94.88 173 PHE A N 1
ATOM 1379 C CA . PHE A 1 173 ? -10.569 13.579 -4.558 1.00 94.88 173 PHE A CA 1
ATOM 1380 C C . PHE A 1 173 ? -11.427 12.430 -5.083 1.00 94.88 173 PHE A C 1
ATOM 1382 O O . PHE A 1 173 ? -11.444 11.327 -4.538 1.00 94.88 173 PHE A O 1
ATOM 1389 N N . LYS A 1 174 ? -12.140 12.687 -6.180 1.00 93.38 174 LYS A N 1
ATOM 1390 C CA . LYS A 1 174 ? -12.993 11.687 -6.817 1.00 93.38 174 LYS A CA 1
ATOM 1391 C C . LYS A 1 174 ? -12.155 10.718 -7.655 1.00 93.38 174 LYS A C 1
ATOM 1393 O O . LYS A 1 174 ? -11.604 11.106 -8.683 1.00 93.38 174 LYS A O 1
ATOM 1398 N N . GLY A 1 175 ? -12.089 9.463 -7.217 1.00 90.94 175 GLY A N 1
ATOM 1399 C CA . GLY A 1 175 ? -11.512 8.359 -7.987 1.00 90.94 175 GLY A CA 1
ATOM 1400 C C . GLY A 1 175 ? -12.376 7.955 -9.189 1.00 90.94 175 GLY A C 1
ATOM 1401 O O . GLY A 1 175 ? -13.543 8.333 -9.298 1.00 90.94 175 GLY A O 1
ATOM 1402 N N . SER A 1 176 ? -11.805 7.165 -10.095 1.00 92.31 176 SER A N 1
ATOM 1403 C CA . SER A 1 176 ? -12.496 6.534 -11.229 1.00 92.31 176 SER A CA 1
ATOM 1404 C C . SER A 1 176 ? -13.099 5.157 -10.900 1.00 92.31 176 SER A C 1
ATOM 1406 O O . SER A 1 176 ? -13.983 4.686 -11.618 1.00 92.31 176 SER A O 1
ATOM 1408 N N . ARG A 1 177 ? -12.664 4.512 -9.808 1.00 92.62 177 ARG A N 1
ATOM 1409 C CA . ARG A 1 177 ? -13.218 3.242 -9.316 1.00 92.62 177 ARG A CA 1
ATOM 1410 C C . ARG A 1 177 ? -14.595 3.412 -8.677 1.00 92.62 177 ARG A C 1
ATOM 1412 O O . ARG A 1 177 ? -14.808 4.295 -7.853 1.00 92.62 177 ARG A O 1
ATOM 1419 N N . ASN A 1 178 ? -15.491 2.477 -8.995 1.00 92.81 178 ASN A N 1
ATOM 1420 C CA . ASN A 1 178 ? -16.831 2.377 -8.402 1.00 92.81 178 ASN A CA 1
ATOM 1421 C C . ASN A 1 178 ? -16.993 1.175 -7.452 1.00 92.81 178 ASN A C 1
ATOM 1423 O O . ASN A 1 178 ? -18.067 0.997 -6.885 1.00 92.81 178 ASN A O 1
ATOM 1427 N N . ASP A 1 179 ? -15.965 0.334 -7.304 1.00 96.38 179 ASP A N 1
ATOM 1428 C CA . ASP A 1 179 ? -15.975 -0.769 -6.337 1.00 96.38 179 ASP A CA 1
ATOM 1429 C C . ASP A 1 179 ? -15.699 -0.281 -4.908 1.00 96.38 179 ASP A C 1
ATOM 1431 O O . ASP A 1 179 ? -15.371 0.881 -4.683 1.00 96.38 179 ASP A O 1
ATOM 1435 N N . ASP A 1 180 ? -15.831 -1.164 -3.919 1.00 96.25 180 ASP A N 1
ATOM 1436 C CA . ASP A 1 180 ? -15.628 -0.811 -2.509 1.00 96.25 180 ASP A CA 1
ATOM 1437 C C . ASP A 1 180 ? -14.134 -0.703 -2.111 1.00 96.25 180 ASP A C 1
ATOM 1439 O O . ASP A 1 180 ? -13.820 -0.499 -0.937 1.00 96.25 180 ASP A O 1
ATOM 1443 N N . GLY A 1 181 ? -13.203 -0.844 -3.065 1.00 97.50 181 GLY A N 1
ATOM 1444 C CA . GLY A 1 181 ? -11.762 -0.807 -2.816 1.00 97.50 181 GLY A CA 1
ATOM 1445 C C . GLY A 1 181 ? -11.250 -1.966 -1.957 1.00 97.50 181 GLY A C 1
ATOM 1446 O O . GLY A 1 181 ? -11.993 -2.854 -1.527 1.00 97.50 181 GLY A O 1
ATOM 1447 N N . TYR A 1 182 ? -9.947 -1.970 -1.692 1.00 97.81 182 TYR A N 1
ATOM 1448 C CA . TYR A 1 182 ? -9.322 -2.965 -0.814 1.00 97.81 182 TYR A CA 1
ATOM 1449 C C . TYR A 1 182 ? -9.581 -2.721 0.675 1.00 97.81 182 TYR A C 1
ATOM 1451 O O . TYR A 1 182 ? -9.572 -3.688 1.437 1.00 97.81 182 TYR A O 1
ATOM 1459 N N . ILE A 1 183 ? -9.905 -1.487 1.081 1.00 97.00 183 ILE A N 1
ATOM 1460 C CA . ILE A 1 183 ? -10.303 -1.172 2.462 1.00 97.00 183 ILE A CA 1
ATOM 1461 C C . ILE A 1 183 ? -11.502 -2.019 2.922 1.00 97.00 183 ILE A C 1
ATOM 1463 O O . ILE A 1 183 ? -11.555 -2.456 4.067 1.00 97.00 183 ILE A O 1
ATOM 1467 N N . SER A 1 184 ? -12.420 -2.359 2.010 1.00 97.06 184 SER A N 1
ATOM 1468 C CA . SER A 1 184 ? -13.574 -3.228 2.290 1.00 97.06 184 SER A CA 1
ATOM 1469 C C . SER A 1 184 ? -13.223 -4.693 2.582 1.00 97.06 184 SER A C 1
ATOM 1471 O O . SER A 1 184 ? -14.060 -5.449 3.077 1.00 97.06 184 SER A O 1
ATOM 1473 N N . ARG A 1 185 ? -11.992 -5.122 2.275 1.00 96.81 185 ARG A N 1
ATOM 1474 C CA . ARG A 1 185 ? -11.516 -6.498 2.498 1.00 96.81 185 ARG A CA 1
ATOM 1475 C C . ARG A 1 185 ? -10.888 -6.691 3.875 1.00 96.81 185 ARG A C 1
ATOM 1477 O O . ARG A 1 185 ? -10.566 -7.825 4.243 1.00 96.81 185 ARG A O 1
ATOM 1484 N N . GLU A 1 186 ? -10.697 -5.603 4.610 1.00 97.12 186 GLU A N 1
ATOM 1485 C CA . GLU A 1 186 ? -10.175 -5.609 5.968 1.00 97.12 186 GLU A CA 1
ATOM 1486 C C . GLU A 1 186 ? -11.172 -6.264 6.927 1.00 97.12 186 GLU A C 1
ATOM 1488 O O . GLU A 1 186 ? -12.379 -6.308 6.683 1.00 97.12 186 GLU A O 1
ATOM 1493 N N . LYS A 1 187 ? -10.663 -6.855 8.009 1.00 96.19 187 LYS A N 1
ATOM 1494 C CA . LYS A 1 187 ? -11.487 -7.615 8.960 1.00 96.19 187 LYS A CA 1
ATOM 1495 C C . LYS A 1 187 ? -11.079 -7.316 10.384 1.00 96.19 187 LYS A C 1
ATOM 1497 O O . LYS A 1 187 ? -9.902 -7.121 10.655 1.00 96.19 187 LYS A O 1
ATOM 1502 N N . LEU A 1 188 ? -12.024 -7.381 11.312 1.00 96.19 188 LEU A N 1
ATOM 1503 C CA . LEU A 1 188 ? -11.697 -7.328 12.733 1.00 96.19 188 LEU A CA 1
ATOM 1504 C C . LEU A 1 188 ? -10.841 -8.527 13.158 1.00 96.19 188 LEU A C 1
ATOM 1506 O O . LEU A 1 188 ? -11.136 -9.673 12.813 1.00 96.19 188 LEU A O 1
ATOM 1510 N N . LEU A 1 189 ? -9.803 -8.249 13.944 1.00 94.88 189 LEU A N 1
ATOM 1511 C CA . LEU A 1 189 ? -9.006 -9.255 14.653 1.00 94.88 189 LEU A CA 1
ATOM 1512 C C . LEU A 1 189 ? -9.490 -9.492 16.082 1.00 94.88 189 LEU A C 1
ATOM 1514 O O . LEU A 1 189 ? -9.216 -10.545 16.659 1.00 94.88 189 LEU A O 1
ATOM 1518 N N . VAL A 1 190 ? -10.188 -8.509 16.643 1.00 90.88 190 VAL A N 1
ATOM 1519 C CA . VAL A 1 190 ? -10.635 -8.489 18.033 1.00 90.88 190 VAL A CA 1
ATOM 1520 C C . VAL A 1 190 ? -12.133 -8.725 18.135 1.00 90.88 190 VAL A C 1
ATOM 1522 O O . VAL A 1 190 ? -12.911 -8.340 17.263 1.00 90.88 190 VAL A O 1
ATOM 1525 N N . ASP A 1 191 ? -12.543 -9.330 19.245 1.00 90.94 191 ASP A N 1
ATOM 1526 C CA . ASP A 1 191 ? -13.950 -9.418 19.607 1.00 90.94 191 ASP A CA 1
ATOM 1527 C C . ASP A 1 191 ? -14.429 -8.053 20.131 1.00 90.94 191 ASP A C 1
ATOM 1529 O O . ASP A 1 191 ? -13.931 -7.537 21.137 1.00 90.94 191 ASP A O 1
ATOM 1533 N N . LEU A 1 192 ? -15.420 -7.465 19.454 1.00 92.06 192 LEU A N 1
ATOM 1534 C CA . LEU A 1 192 ? -16.004 -6.180 19.845 1.00 92.06 192 LEU A CA 1
ATOM 1535 C C . LEU A 1 192 ? -16.617 -6.212 21.249 1.00 92.06 192 LEU A C 1
ATOM 1537 O O . LEU A 1 192 ? -16.667 -5.176 21.911 1.00 92.06 192 LEU A O 1
ATOM 1541 N N . SER A 1 193 ? -17.098 -7.366 21.717 1.00 91.81 193 SER A N 1
ATOM 1542 C CA . SER A 1 193 ? -17.649 -7.500 23.067 1.00 91.81 193 SER A CA 1
ATOM 1543 C C . SER A 1 193 ? -16.576 -7.296 24.138 1.00 91.81 193 SER A C 1
ATOM 1545 O O . SER A 1 193 ? -16.837 -6.614 25.129 1.00 91.81 193 SER A O 1
ATOM 1547 N N . LEU A 1 194 ? -15.349 -7.776 23.899 1.00 90.88 194 LEU A N 1
ATOM 1548 C CA . LEU A 1 194 ? -14.213 -7.554 24.794 1.00 90.88 194 LEU A CA 1
ATOM 1549 C C . LEU A 1 194 ? -13.844 -6.075 24.835 1.00 90.88 194 LEU A C 1
ATOM 1551 O O . LEU A 1 194 ? -13.737 -5.504 25.917 1.00 90.88 194 LEU A O 1
ATOM 1555 N N . LEU A 1 195 ? -13.735 -5.431 23.668 1.00 91.25 195 LEU A N 1
ATOM 1556 C CA . LEU A 1 195 ? -13.461 -3.996 23.597 1.00 91.25 195 LEU A CA 1
ATOM 1557 C C . LEU A 1 195 ? -14.527 -3.172 24.319 1.00 91.25 195 LEU A C 1
ATOM 1559 O O . LEU A 1 195 ? -14.189 -2.259 25.071 1.00 91.25 195 LEU A O 1
ATOM 1563 N N . ARG A 1 196 ? -15.813 -3.483 24.122 1.00 92.00 196 ARG A N 1
ATOM 1564 C CA . ARG A 1 196 ? -16.925 -2.805 24.808 1.00 92.00 196 ARG A CA 1
ATOM 1565 C C . ARG A 1 196 ? -16.906 -3.046 26.317 1.00 92.00 196 ARG A C 1
ATOM 1567 O O . ARG A 1 196 ? -17.246 -2.137 27.065 1.00 92.00 196 ARG A O 1
ATOM 1574 N N . GLY A 1 197 ? -16.479 -4.230 26.753 1.00 90.69 197 GLY A N 1
ATOM 1575 C CA . GLY A 1 197 ? -16.370 -4.604 28.163 1.00 90.69 197 GLY A CA 1
ATOM 1576 C C . GLY A 1 197 ? -15.229 -3.922 28.925 1.00 90.69 197 GLY A C 1
ATOM 1577 O O . GLY A 1 197 ? -15.271 -3.888 30.156 1.00 90.69 197 GLY A O 1
ATOM 1578 N N . LEU A 1 198 ? -14.233 -3.354 28.232 1.00 89.38 198 LEU A N 1
ATOM 1579 C CA . LEU A 1 198 ? -13.159 -2.588 28.871 1.00 89.38 198 LEU A CA 1
ATOM 1580 C C . LEU A 1 198 ? -13.719 -1.316 29.518 1.00 89.38 198 LEU A C 1
ATOM 1582 O O . LEU A 1 198 ? -14.194 -0.414 28.819 1.00 89.38 198 LEU A O 1
ATOM 1586 N N . LYS A 1 199 ? -13.633 -1.270 30.854 1.00 87.50 199 LYS A N 1
ATOM 1587 C CA . LYS A 1 199 ? -14.097 -0.158 31.698 1.00 87.50 199 LYS A CA 1
ATOM 1588 C C . LYS A 1 199 ? -13.062 0.955 31.873 1.00 87.50 199 LYS A C 1
ATOM 1590 O O . LYS A 1 199 ? -13.442 2.056 32.255 1.00 87.50 199 LYS A O 1
ATOM 1595 N N . MET A 1 200 ? -11.782 0.671 31.633 1.00 89.62 200 MET A N 1
ATOM 1596 C CA . MET A 1 200 ? -10.731 1.688 31.669 1.00 89.62 200 MET A CA 1
ATOM 1597 C C . MET A 1 200 ? -10.763 2.570 30.411 1.00 89.62 200 MET A C 1
ATOM 1599 O O . MET A 1 200 ? -11.249 2.126 29.362 1.00 89.62 200 MET A O 1
ATOM 1603 N N . PRO A 1 201 ? -10.222 3.799 30.494 1.00 93.56 201 PRO A N 1
ATOM 1604 C CA . PRO A 1 201 ? -9.921 4.621 29.332 1.00 93.56 201 PRO A CA 1
ATOM 1605 C C . PRO A 1 201 ? -9.199 3.838 28.233 1.00 93.56 201 PRO A C 1
ATOM 1607 O O . PRO A 1 201 ? -8.284 3.050 28.490 1.00 93.56 201 PRO A O 1
ATOM 1610 N N . LYS A 1 202 ? -9.617 4.065 26.988 1.00 94.12 202 LYS A N 1
ATOM 1611 C CA . LYS A 1 202 ? -9.031 3.424 25.814 1.00 94.12 202 LYS A CA 1
ATOM 1612 C C . LYS A 1 202 ? -8.911 4.388 24.650 1.00 94.12 202 LYS A C 1
ATOM 1614 O O . LYS A 1 202 ? -9.777 5.240 24.460 1.00 94.12 202 LYS A O 1
ATOM 1619 N N . GLY A 1 203 ? -7.848 4.216 23.878 1.00 95.56 203 GLY A N 1
ATOM 1620 C CA . GLY A 1 203 ? -7.537 5.045 22.722 1.00 95.56 203 GLY A CA 1
ATOM 1621 C C . GLY A 1 203 ? -6.843 4.259 21.621 1.00 95.56 203 GLY A C 1
ATOM 1622 O O . GLY A 1 203 ? -6.557 3.069 21.764 1.00 95.56 203 GLY A O 1
ATOM 1623 N N . VAL A 1 204 ? -6.576 4.942 20.518 1.00 96.12 204 VAL A N 1
ATOM 1624 C CA . VAL A 1 204 ? -5.949 4.398 19.320 1.00 96.12 204 VAL A CA 1
ATOM 1625 C C . VAL A 1 204 ? -4.798 5.299 18.907 1.00 96.12 204 VAL A C 1
ATOM 1627 O O . VAL A 1 204 ? -4.936 6.519 18.905 1.00 96.12 204 VAL A O 1
ATOM 1630 N N . VAL A 1 205 ? -3.679 4.694 18.524 1.00 95.25 205 VAL A N 1
ATOM 1631 C CA . VAL A 1 205 ? -2.551 5.380 17.891 1.00 95.25 205 VAL A CA 1
ATOM 1632 C C . VAL A 1 205 ? -2.197 4.612 16.625 1.00 95.25 205 VAL A C 1
ATOM 1634 O O . VAL A 1 205 ? -1.717 3.482 16.689 1.00 95.25 205 VAL A O 1
ATOM 1637 N N . THR A 1 206 ? -2.447 5.214 15.465 1.00 92.19 206 THR A N 1
ATOM 1638 C CA . THR A 1 206 ? -2.282 4.559 14.164 1.00 92.19 206 THR A CA 1
ATOM 1639 C C . THR A 1 206 ? -1.480 5.402 13.179 1.00 92.19 206 THR A C 1
ATOM 1641 O O . THR A 1 206 ? -1.418 6.623 13.278 1.00 92.19 206 THR A O 1
ATOM 1644 N N . GLY A 1 207 ? -0.849 4.717 12.222 1.00 89.44 207 GLY A N 1
ATOM 1645 C CA . GLY A 1 207 ? -0.175 5.345 11.084 1.00 89.44 207 GLY A CA 1
ATOM 1646 C C . GLY A 1 207 ? -1.114 5.638 9.912 1.00 89.44 207 GLY A C 1
ATOM 1647 O O . GLY A 1 207 ? -0.677 6.237 8.937 1.00 89.44 207 GLY A O 1
ATOM 1648 N N . ARG A 1 208 ? -2.382 5.221 9.997 1.00 91.38 208 ARG A N 1
ATOM 1649 C CA . ARG A 1 208 ? -3.421 5.597 9.033 1.00 91.38 208 ARG A CA 1
ATOM 1650 C C . ARG A 1 208 ? -3.702 7.092 9.093 1.00 91.38 208 ARG A C 1
ATOM 1652 O O . ARG A 1 208 ? -3.519 7.706 10.146 1.00 91.38 208 ARG A O 1
ATOM 1659 N N . THR A 1 209 ? -4.196 7.660 7.999 1.00 92.56 209 THR A N 1
ATOM 1660 C CA . THR A 1 209 ? -4.777 9.013 8.017 1.00 92.56 209 THR A CA 1
ATOM 1661 C C . THR A 1 209 ? -6.106 9.022 8.779 1.00 92.56 209 THR A C 1
ATOM 1663 O O . THR A 1 209 ? -6.676 7.968 9.106 1.00 92.56 209 THR A O 1
ATOM 1666 N N . ARG A 1 210 ? -6.636 10.217 9.052 1.00 94.44 210 ARG A N 1
ATOM 1667 C CA . ARG A 1 210 ? -7.963 10.399 9.643 1.00 94.44 210 ARG A CA 1
ATOM 1668 C C . ARG A 1 210 ? -9.040 9.710 8.810 1.00 94.44 210 ARG A C 1
ATOM 1670 O O . ARG A 1 210 ? -9.756 8.856 9.327 1.00 94.44 210 ARG A O 1
ATOM 1677 N N . GLY A 1 211 ? -9.102 10.028 7.516 1.00 95.81 211 GLY A N 1
ATOM 1678 C CA . GLY A 1 211 ? -10.122 9.497 6.611 1.00 95.81 211 GLY A CA 1
ATOM 1679 C C . GLY A 1 211 ? -10.068 7.972 6.484 1.00 95.81 211 GLY A C 1
ATOM 1680 O O . GLY A 1 211 ? -11.106 7.311 6.488 1.00 95.81 211 GLY A O 1
ATOM 1681 N N . GLU A 1 212 ? -8.864 7.391 6.440 1.00 96.06 212 GLU A N 1
ATOM 1682 C CA . GLU A 1 212 ? -8.680 5.932 6.409 1.00 96.06 212 GLU A CA 1
ATOM 1683 C C . GLU A 1 212 ? -9.202 5.276 7.692 1.00 96.06 212 GLU A C 1
ATOM 1685 O O . GLU A 1 212 ? -9.831 4.217 7.643 1.00 96.06 212 GLU A O 1
ATOM 1690 N N . THR A 1 213 ? -8.950 5.906 8.840 1.00 96.31 213 THR A N 1
ATOM 1691 C CA . THR A 1 213 ? -9.372 5.409 10.154 1.00 96.31 213 THR A CA 1
ATOM 1692 C C . THR A 1 213 ? -10.885 5.473 10.312 1.00 96.31 213 THR A C 1
ATOM 1694 O O . THR A 1 213 ? -11.495 4.488 10.718 1.00 96.31 213 THR A O 1
ATOM 1697 N N . GLU A 1 214 ? -11.506 6.592 9.944 1.00 96.38 214 GLU A N 1
ATOM 1698 C CA . GLU A 1 214 ? -12.956 6.789 10.049 1.00 96.38 214 GLU A CA 1
ATOM 1699 C C . GLU A 1 214 ? -13.740 5.802 9.181 1.00 96.38 214 GLU A C 1
ATOM 1701 O O . GLU A 1 214 ? -14.653 5.135 9.670 1.00 96.38 214 GLU A O 1
ATOM 1706 N N . VAL A 1 215 ? -13.362 5.653 7.906 1.00 97.25 215 VAL A N 1
ATOM 1707 C CA . VAL A 1 215 ? -14.042 4.710 7.004 1.00 97.25 215 VAL A CA 1
ATOM 1708 C C . VAL A 1 215 ? -13.813 3.266 7.450 1.00 97.25 215 VAL A C 1
ATOM 1710 O O . VAL A 1 215 ? -14.752 2.473 7.456 1.00 97.25 215 VAL A O 1
ATOM 1713 N N . CYS A 1 216 ? -12.599 2.918 7.884 1.00 96.94 216 CYS A N 1
ATOM 1714 C CA . CYS A 1 216 ? -12.319 1.595 8.442 1.00 96.94 216 CYS A CA 1
ATOM 1715 C C . CYS A 1 216 ? -13.183 1.302 9.676 1.00 96.94 216 CYS A C 1
ATOM 1717 O O . CYS A 1 216 ? -13.789 0.233 9.780 1.00 96.94 216 CYS A O 1
ATOM 1719 N N . PHE A 1 217 ? -13.296 2.260 10.597 1.00 97.12 217 PHE A N 1
ATOM 1720 C CA . PHE A 1 217 ? -14.082 2.086 11.815 1.00 97.12 217 PHE A CA 1
ATOM 1721 C C . PHE A 1 217 ? -15.578 1.982 11.528 1.00 97.12 217 PHE A C 1
ATOM 1723 O O . PHE A 1 217 ? -16.270 1.213 12.200 1.00 97.12 217 PHE A O 1
ATOM 1730 N N . GLU A 1 218 ? -16.073 2.695 10.520 1.00 96.56 218 GLU A N 1
ATOM 1731 C CA . GLU A 1 218 ? -17.442 2.558 10.029 1.00 96.56 218 GLU A CA 1
ATOM 1732 C C . GLU A 1 218 ? -17.697 1.155 9.476 1.00 96.56 218 GLU A C 1
ATOM 1734 O O . GLU A 1 218 ? -18.607 0.469 9.945 1.00 96.56 218 GLU A O 1
ATOM 1739 N N . LEU A 1 219 ? -16.859 0.701 8.540 1.00 96.38 219 LEU A N 1
ATOM 1740 C CA . LEU A 1 219 ? -17.002 -0.602 7.888 1.00 96.38 219 LEU A CA 1
ATOM 1741 C C . LEU A 1 219 ? -16.922 -1.770 8.877 1.00 96.38 219 LEU A C 1
ATOM 1743 O O . LEU A 1 219 ? -17.582 -2.792 8.689 1.00 96.38 219 LEU A O 1
ATOM 1747 N N . LEU A 1 220 ? -16.127 -1.620 9.937 1.00 96.69 220 LEU A N 1
ATOM 1748 C CA . LEU A 1 220 ? -15.871 -2.671 10.920 1.00 96.69 220 LEU A CA 1
ATOM 1749 C C . LEU A 1 220 ? -16.659 -2.506 12.226 1.00 96.69 220 LEU A C 1
ATOM 1751 O O . LEU A 1 220 ? -16.497 -3.311 13.139 1.00 96.69 220 LEU A O 1
ATOM 1755 N N . GLY A 1 221 ? -17.521 -1.494 12.348 1.00 95.44 221 GLY A N 1
ATOM 1756 C CA . GLY A 1 221 ? -18.333 -1.285 13.552 1.00 95.44 221 GLY A CA 1
ATOM 1757 C C . GLY A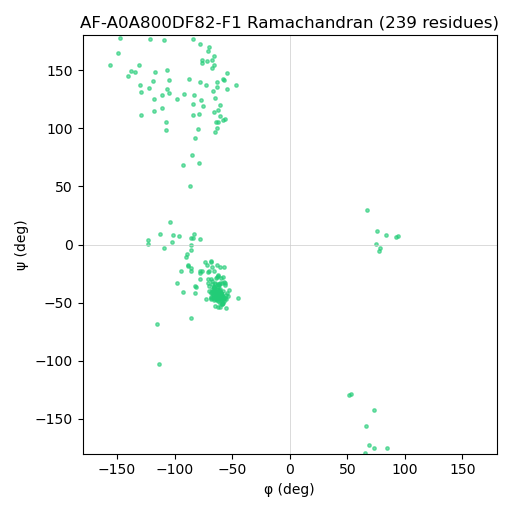 1 221 ? -17.529 -0.902 14.805 1.00 95.44 221 GLY A C 1
ATOM 1758 O O . GLY A 1 221 ? -17.936 -1.231 15.923 1.00 95.44 221 GLY A O 1
ATOM 1759 N N . LEU A 1 222 ? -16.393 -0.220 14.621 1.00 95.00 222 LEU A N 1
ATOM 1760 C CA . LEU A 1 222 ? -15.562 0.359 15.686 1.00 95.00 222 LEU A CA 1
ATOM 1761 C C . LEU A 1 222 ? -15.963 1.802 16.041 1.00 95.00 222 LEU A C 1
ATOM 1763 O O . LEU A 1 222 ? -15.502 2.336 17.052 1.00 95.00 222 LEU A O 1
ATOM 1767 N N . ASN A 1 223 ? -16.828 2.432 15.241 1.00 91.69 223 ASN A N 1
ATOM 1768 C CA . ASN A 1 223 ? -17.313 3.789 15.494 1.00 91.69 223 ASN A CA 1
ATOM 1769 C C . ASN A 1 223 ? -17.919 3.937 16.898 1.00 91.69 223 ASN A C 1
ATOM 1771 O O . ASN A 1 223 ? -18.707 3.106 17.353 1.00 91.69 223 ASN A O 1
ATOM 1775 N N . GLY A 1 224 ? -17.537 5.016 17.584 1.00 90.44 224 GLY A N 1
ATOM 1776 C CA . GLY A 1 224 ? -17.997 5.332 18.938 1.00 90.44 224 GLY A CA 1
ATOM 1777 C C . GLY A 1 224 ? -17.381 4.482 20.057 1.00 90.44 224 GLY A C 1
ATOM 1778 O O . GLY A 1 224 ? -17.720 4.693 21.218 1.00 90.44 224 GLY A O 1
ATOM 1779 N N . LEU A 1 225 ? -16.476 3.538 19.758 1.00 93.31 225 LEU A N 1
ATOM 1780 C CA . LEU A 1 225 ? -15.780 2.763 20.799 1.00 93.31 225 LEU A CA 1
ATOM 1781 C C . LEU A 1 225 ? -14.636 3.527 21.467 1.00 93.31 225 LEU A C 1
ATOM 1783 O O . LEU A 1 225 ? -14.254 3.189 22.590 1.00 93.31 225 LEU A O 1
ATOM 1787 N N . PHE A 1 226 ? -14.101 4.532 20.782 1.00 94.50 226 PHE A N 1
ATOM 1788 C CA . PHE A 1 226 ? -13.014 5.377 21.250 1.00 94.50 226 PHE A CA 1
ATOM 1789 C C . PHE A 1 226 ? -13.487 6.834 21.238 1.00 94.50 226 PHE A C 1
ATOM 1791 O O . PHE A 1 226 ? -14.112 7.247 20.257 1.00 94.50 226 PHE A O 1
ATOM 1798 N N . PRO A 1 227 ? -13.219 7.618 22.295 1.00 92.75 227 PRO A N 1
ATOM 1799 C CA . PRO A 1 227 ? -13.426 9.062 22.257 1.00 92.75 227 PRO A CA 1
ATOM 1800 C C . PRO A 1 227 ? -12.612 9.696 21.123 1.00 92.75 227 PRO A C 1
ATOM 1802 O O . PRO A 1 227 ? -11.468 9.301 20.917 1.00 92.75 227 PRO A O 1
ATOM 1805 N N . GLU A 1 228 ? -13.153 10.703 20.433 1.00 91.38 228 GLU A N 1
ATOM 1806 C CA . GLU A 1 228 ? -12.468 11.348 19.296 1.00 91.38 228 GLU A CA 1
ATOM 1807 C C . GLU A 1 228 ? -11.076 11.874 19.667 1.00 91.38 228 GLU A C 1
ATOM 1809 O O . GLU A 1 228 ? -10.108 11.616 18.957 1.00 91.38 228 GLU A O 1
ATOM 1814 N N . TRP A 1 229 ? -10.948 12.515 20.834 1.00 91.88 229 TRP A N 1
ATOM 1815 C CA . TRP A 1 229 ? -9.669 13.023 21.347 1.00 91.88 229 TRP A CA 1
ATOM 1816 C C . TRP A 1 229 ? -8.637 11.920 21.635 1.00 91.88 229 TRP A C 1
ATOM 1818 O O . TRP A 1 229 ? -7.451 12.208 21.772 1.00 91.88 229 TRP A O 1
ATOM 1828 N N . ALA A 1 230 ? -9.081 10.666 21.749 1.00 94.25 230 ALA A N 1
ATOM 1829 C CA . ALA A 1 230 ? -8.253 9.502 22.035 1.00 94.25 230 ALA A CA 1
ATOM 1830 C C . ALA A 1 230 ? -7.949 8.670 20.778 1.00 94.25 230 ALA A C 1
ATOM 1832 O O . ALA A 1 230 ? -7.406 7.573 20.902 1.00 94.25 230 ALA A O 1
ATOM 1833 N N . VAL A 1 231 ? -8.298 9.150 19.581 1.00 96.00 231 VAL A N 1
ATOM 1834 C CA . VAL A 1 231 ? -7.909 8.532 18.309 1.00 96.00 231 VAL A CA 1
ATOM 1835 C C . VAL A 1 231 ? -6.851 9.417 17.673 1.00 96.00 231 VAL A C 1
ATOM 1837 O O . VAL A 1 231 ? -7.186 10.461 17.130 1.00 96.00 231 VAL A O 1
ATOM 1840 N N . LEU A 1 232 ? -5.590 8.992 17.703 1.00 94.94 232 LEU A N 1
ATOM 1841 C CA . LEU A 1 232 ? -4.476 9.696 17.073 1.00 94.94 232 LEU A CA 1
ATOM 1842 C C . LEU A 1 232 ? -4.043 8.974 15.792 1.00 94.94 232 LEU A C 1
ATOM 1844 O O . LEU A 1 232 ? -3.822 7.761 15.780 1.00 94.94 232 LEU A O 1
ATOM 1848 N N . THR A 1 233 ? -3.921 9.740 14.719 1.00 94.19 233 THR A N 1
ATOM 1849 C CA . THR A 1 233 ? -3.599 9.302 13.356 1.00 94.19 233 THR A CA 1
ATOM 1850 C C . THR A 1 233 ? -2.330 9.969 12.847 1.00 94.19 233 THR A C 1
ATOM 1852 O O . THR A 1 233 ? -1.762 10.842 13.504 1.00 94.19 233 THR A O 1
ATOM 1855 N N . HIS A 1 234 ? -1.899 9.593 11.643 1.00 89.19 234 HIS A N 1
ATOM 1856 C CA . HIS A 1 234 ? -0.805 10.266 10.948 1.00 89.19 234 HIS A CA 1
ATOM 1857 C C . HIS A 1 234 ? -1.016 11.784 10.837 1.00 89.19 234 HIS A C 1
ATOM 1859 O O . HIS A 1 234 ? -0.074 12.551 11.035 1.00 89.19 234 HIS A O 1
ATOM 1865 N N . ASP A 1 235 ? -2.256 12.214 10.590 1.00 90.56 235 ASP A N 1
ATOM 1866 C CA . ASP A 1 235 ? -2.610 13.626 10.404 1.00 90.56 235 ASP A CA 1
ATOM 1867 C C . ASP A 1 235 ? -2.444 14.448 11.696 1.00 90.56 235 ASP A C 1
ATOM 1869 O O . ASP A 1 235 ? -2.268 15.663 11.643 1.00 90.56 235 ASP A O 1
ATOM 1873 N N . ASP A 1 236 ? -2.411 13.778 12.854 1.00 90.50 236 ASP A N 1
ATOM 1874 C CA . ASP A 1 236 ? -2.165 14.379 14.171 1.00 90.50 236 ASP A CA 1
ATOM 1875 C C . ASP A 1 236 ? -0.656 14.506 14.486 1.00 90.50 236 ASP A C 1
ATOM 1877 O O . ASP A 1 236 ? -0.263 14.878 15.593 1.00 90.50 236 ASP A O 1
ATOM 1881 N N . GLY A 1 237 ? 0.219 14.176 13.527 1.00 82.56 237 GLY A N 1
ATOM 1882 C CA . GLY A 1 237 ? 1.677 14.239 13.669 1.00 82.56 237 GLY A CA 1
ATOM 1883 C C . GLY A 1 237 ? 2.305 13.012 14.338 1.00 82.56 237 GLY A C 1
ATOM 1884 O O . GLY A 1 237 ? 3.506 13.015 14.625 1.00 82.56 237 GLY A O 1
ATOM 1885 N N . VAL A 1 238 ? 1.529 11.948 14.568 1.00 75.00 238 VAL A N 1
ATOM 1886 C CA . VAL A 1 238 ? 2.036 10.689 15.122 1.00 75.00 238 VAL A CA 1
ATOM 1887 C C . VAL A 1 238 ? 3.022 10.042 14.151 1.00 75.00 238 VAL A C 1
ATOM 1889 O O . VAL A 1 238 ? 2.700 9.747 12.999 1.00 75.00 238 VAL A O 1
ATOM 1892 N N . ARG A 1 239 ? 4.220 9.730 14.652 1.00 66.06 239 ARG A N 1
ATOM 1893 C CA . ARG A 1 239 ? 5.165 8.819 14.000 1.00 66.06 239 ARG A CA 1
ATOM 1894 C C . ARG A 1 239 ? 5.391 7.630 14.920 1.00 66.06 239 ARG A C 1
ATOM 1896 O O . ARG A 1 239 ? 5.900 7.800 16.025 1.00 66.06 239 ARG A O 1
ATOM 1903 N N . LYS A 1 240 ? 4.978 6.438 14.481 1.00 58.53 240 LYS A N 1
ATOM 1904 C CA . LYS A 1 240 ? 5.367 5.199 15.162 1.00 58.53 240 LYS A CA 1
ATOM 1905 C C . LYS A 1 240 ? 6.898 5.048 15.059 1.00 58.53 240 LYS A C 1
ATOM 1907 O O . LYS A 1 240 ? 7.437 5.427 14.017 1.00 58.53 240 LYS A O 1
ATOM 1912 N N . PRO A 1 241 ? 7.573 4.595 16.128 1.00 55.31 241 PRO A N 1
ATOM 1913 C CA . PRO A 1 241 ? 9.023 4.409 16.140 1.00 55.31 241 PRO A CA 1
ATOM 1914 C C . PRO A 1 241 ? 9.494 3.354 15.135 1.00 55.31 241 PRO A C 1
ATOM 1916 O O . PRO A 1 241 ? 8.694 2.446 14.806 1.00 55.31 241 PRO A O 1
#

Radius of gyration: 20.19 Å; Cα contacts (8 Å, |Δi|>4): 321; chains: 1; bounding box: 42×41×61 Å

pLDDT: mean 90.6, std 13.67, range [32.31, 98.62]

Mean predicted aligned error: 5.96 Å

Foldseek 3Di:
DDDDPDPPDPDDDDPDDDPVNDQEAEDACDPTFKDCLQALLVLLQQLLQVLCVVVPQPDDGGLDDSVLSVLLVVLDPALDSLQVSLLSNLLQLLQCLVPPNDSVSSCPPPPHSNNLSVQLSVQVHTNVSSLVSSCVVCPPCSVVSVVSRPSVSSVLSSLCQRQACLSCQQPVDDHPGNDRHSLLVMATPDDVVVLQPDPHAYAYAYAGDPSSVVVSCVSHVVPPSHDPVRYHYVVNVDDDD

Solvent-accessible surface area (backbone atoms only — not comparable to full-atom values): 13657 Å² total; per-residue (Å²): 132,88,77,79,76,75,78,82,77,88,70,79,90,66,79,93,74,59,75,88,79,47,79,59,51,76,36,49,42,78,79,54,43,28,40,45,82,67,13,64,58,52,35,40,26,49,39,41,20,51,50,44,40,77,74,66,41,82,70,83,73,41,93,53,48,69,69,53,50,54,52,56,62,71,48,34,62,45,92,41,71,59,37,44,38,52,38,52,39,50,51,52,46,46,35,33,74,75,57,48,80,38,71,63,49,54,60,70,34,86,71,34,69,66,60,48,44,51,50,13,38,75,57,68,12,23,40,66,13,40,49,52,50,47,38,66,75,46,47,82,57,31,62,60,42,55,72,70,57,54,60,66,59,51,47,50,46,38,50,28,48,31,32,8,58,44,13,38,75,44,72,73,43,82,48,91,49,82,50,64,32,29,60,68,56,44,41,74,64,56,63,66,67,60,62,68,64,53,84,55,54,51,31,36,53,33,80,46,44,59,34,53,46,53,54,49,23,57,78,68,70,49,64,85,76,44,55,73,94,35,55,44,21,32,78,74,68,53,73,84,132